Protein AF-A0A7K3NNV8-F1 (afdb_monomer)

pLDDT: mean 80.33, std 11.11, range [37.47, 92.44]

Organism: NCBI:txid63561

Radius of gyration: 32.7 Å; Cα contacts (8 Å, |Δi|>4): 182; chains: 1; bounding box: 62×88×73 Å

Structure (mmCIF, N/CA/C/O backbone):
data_AF-A0A7K3NNV8-F1
#
_entry.id   AF-A0A7K3NNV8-F1
#
loop_
_atom_site.group_PDB
_atom_site.id
_atom_site.type_symbol
_atom_site.label_atom_id
_atom_site.label_alt_id
_atom_site.label_comp_id
_atom_site.label_asym_id
_atom_site.label_entity_id
_atom_site.label_seq_id
_atom_site.pdbx_PDB_ins_code
_atom_site.Cartn_x
_atom_site.Cartn_y
_atom_site.Cartn_z
_atom_site.occupancy
_atom_site.B_iso_or_equiv
_atom_site.auth_seq_id
_atom_site.auth_comp_id
_atom_site.auth_asym_id
_atom_site.auth_atom_id
_atom_site.pdbx_PDB_model_num
ATOM 1 N N . MET A 1 1 ? 32.494 55.560 -1.455 1.00 55.47 1 MET A N 1
ATOM 2 C CA . MET A 1 1 ? 32.061 54.145 -1.382 1.00 55.47 1 MET A CA 1
ATOM 3 C C . MET A 1 1 ? 32.023 53.510 -2.774 1.00 55.47 1 MET A C 1
ATOM 5 O O . MET A 1 1 ? 31.805 52.314 -2.853 1.00 55.47 1 MET A O 1
ATOM 9 N N . ASP A 1 2 ? 32.309 54.275 -3.835 1.00 60.25 2 ASP A N 1
ATOM 10 C CA . ASP A 1 2 ? 32.075 53.887 -5.233 1.00 60.25 2 ASP A CA 1
ATOM 11 C C . ASP A 1 2 ? 33.233 53.115 -5.897 1.00 60.25 2 ASP A C 1
ATOM 13 O O . ASP A 1 2 ? 32.996 52.314 -6.794 1.00 60.25 2 ASP A O 1
ATOM 17 N N . ASP A 1 3 ? 34.477 53.262 -5.425 1.00 63.19 3 ASP A N 1
ATOM 18 C CA . ASP A 1 3 ? 35.635 52.570 -6.027 1.00 63.19 3 ASP A CA 1
ATOM 19 C C . ASP A 1 3 ? 35.675 51.060 -5.732 1.00 63.19 3 ASP A C 1
ATOM 21 O O . ASP A 1 3 ? 36.236 50.278 -6.503 1.00 63.19 3 ASP A O 1
ATOM 25 N N . LEU A 1 4 ? 35.061 50.623 -4.625 1.00 62.81 4 LEU A N 1
ATOM 26 C CA . LEU A 1 4 ? 35.03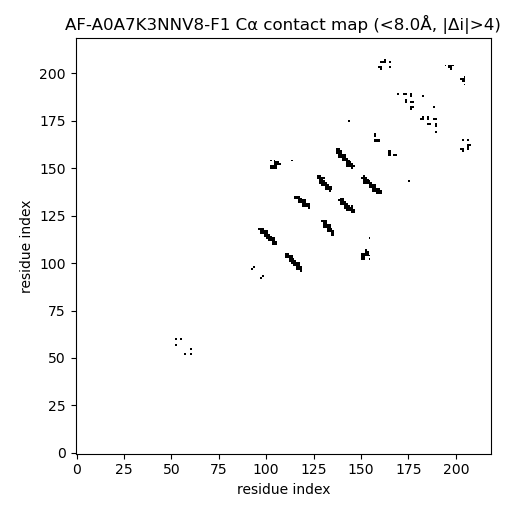6 49.210 -4.240 1.00 62.81 4 LEU A CA 1
ATOM 27 C C . LEU A 1 4 ? 34.118 48.397 -5.168 1.00 62.81 4 LEU A C 1
ATOM 29 O O . LEU A 1 4 ? 34.466 47.280 -5.546 1.00 62.81 4 LEU A O 1
ATOM 33 N N . ASP A 1 5 ? 32.992 48.977 -5.588 1.00 66.06 5 ASP A N 1
ATOM 34 C CA . ASP A 1 5 ? 32.032 48.327 -6.485 1.00 66.06 5 ASP A CA 1
ATOM 35 C C . ASP A 1 5 ? 32.593 48.164 -7.902 1.00 66.06 5 ASP A C 1
ATOM 37 O O . ASP A 1 5 ? 32.371 47.132 -8.538 1.00 66.06 5 ASP A O 1
ATOM 41 N N . VAL A 1 6 ? 33.385 49.125 -8.388 1.00 75.50 6 VAL A N 1
ATOM 42 C CA . VAL A 1 6 ? 34.053 49.027 -9.697 1.00 75.50 6 VAL A CA 1
ATOM 43 C C . V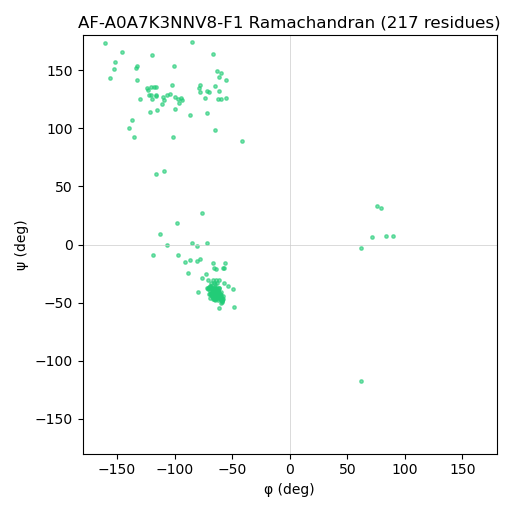AL A 1 6 ? 35.071 47.885 -9.688 1.00 75.50 6 VAL A C 1
ATOM 45 O O . VAL A 1 6 ? 35.038 47.031 -10.575 1.00 75.50 6 VAL A O 1
ATOM 48 N N . ILE A 1 7 ? 35.911 47.802 -8.650 1.00 75.62 7 ILE A N 1
ATOM 49 C CA . ILE A 1 7 ? 36.925 46.745 -8.519 1.00 75.62 7 ILE A CA 1
ATOM 50 C C . ILE A 1 7 ? 36.264 45.367 -8.381 1.00 75.62 7 ILE A C 1
ATOM 52 O O . ILE A 1 7 ? 36.678 44.418 -9.047 1.00 75.62 7 ILE A O 1
ATOM 56 N N . VAL A 1 8 ? 35.210 45.242 -7.567 1.00 75.56 8 VAL A N 1
ATOM 57 C CA . VAL A 1 8 ? 34.465 43.982 -7.409 1.00 75.56 8 VAL A CA 1
ATOM 58 C C . VAL A 1 8 ? 33.785 43.576 -8.718 1.00 75.56 8 VAL A C 1
ATOM 60 O O . VAL A 1 8 ? 33.817 42.398 -9.072 1.00 75.56 8 VAL A O 1
ATOM 63 N N . THR A 1 9 ? 33.241 44.526 -9.481 1.00 77.75 9 THR A N 1
ATOM 64 C CA . THR A 1 9 ? 32.601 44.251 -10.776 1.00 77.75 9 THR A CA 1
ATOM 65 C C . THR A 1 9 ? 33.618 43.820 -11.836 1.00 77.75 9 THR A C 1
ATOM 67 O O . THR A 1 9 ? 33.359 42.880 -12.590 1.00 77.75 9 THR A O 1
ATOM 70 N N . GLU A 1 10 ? 34.799 44.442 -11.882 1.00 78.38 10 GLU A N 1
ATOM 71 C CA . GLU A 1 10 ? 35.881 44.048 -12.794 1.00 78.38 10 GLU A CA 1
ATOM 72 C C . GLU A 1 10 ? 36.470 42.681 -12.443 1.00 78.38 10 GLU A C 1
ATOM 74 O O . GLU A 1 10 ? 36.664 41.847 -13.334 1.00 78.38 10 GLU A O 1
ATOM 79 N N . LEU A 1 11 ? 36.693 42.410 -11.152 1.00 78.06 11 LEU A N 1
ATOM 80 C CA . LEU A 1 11 ? 37.099 41.087 -10.685 1.00 78.06 11 LEU A CA 1
ATOM 81 C C . LEU A 1 11 ? 36.039 40.049 -11.047 1.00 78.06 11 LEU A C 1
ATOM 83 O O . LEU A 1 11 ? 36.368 39.037 -11.662 1.00 78.06 11 LEU A O 1
ATOM 87 N N . PHE A 1 12 ? 34.769 40.307 -10.738 1.00 79.7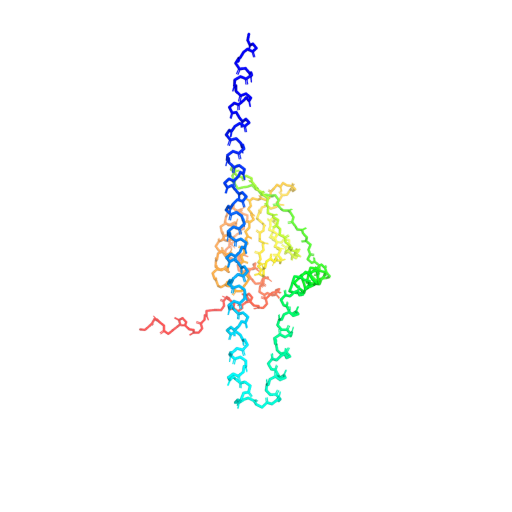5 12 PHE A N 1
ATOM 88 C CA . PHE A 1 12 ? 33.688 39.380 -11.050 1.00 79.75 12 PHE A CA 1
ATOM 89 C C . PHE A 1 12 ? 33.622 39.093 -12.550 1.00 79.75 12 PHE A C 1
ATOM 91 O O . PHE A 1 12 ? 33.572 37.933 -12.944 1.00 79.75 12 PHE A O 1
ATOM 98 N N . ARG A 1 13 ? 33.727 40.118 -13.403 1.00 80.31 13 ARG A N 1
ATOM 99 C CA . ARG A 1 13 ? 33.735 39.957 -14.863 1.00 80.31 13 ARG A CA 1
ATOM 100 C C . ARG A 1 13 ? 34.912 39.112 -15.346 1.00 80.31 13 ARG A C 1
ATOM 102 O O . ARG A 1 13 ? 34.724 38.237 -16.188 1.00 80.31 13 ARG A O 1
ATOM 109 N N . LYS A 1 14 ? 36.111 39.341 -14.804 1.00 81.19 14 LYS A N 1
ATOM 110 C CA . LYS A 1 14 ? 37.327 38.614 -15.190 1.00 81.19 14 LYS A CA 1
ATOM 111 C C . LYS A 1 14 ? 37.288 37.153 -14.737 1.00 81.19 14 LYS A C 1
ATOM 113 O O . LYS A 1 14 ? 37.552 36.263 -15.539 1.00 81.19 14 LYS A O 1
ATOM 118 N N . TYR A 1 15 ? 36.904 36.896 -13.488 1.00 78.31 15 TYR A N 1
ATOM 119 C CA . TYR A 1 15 ? 36.776 35.535 -12.962 1.00 78.31 15 TYR A CA 1
ATOM 120 C C . TYR A 1 15 ? 35.613 34.775 -13.611 1.00 78.31 15 TYR A C 1
ATOM 122 O O . TYR A 1 15 ? 35.758 33.592 -13.914 1.00 78.31 15 TYR A O 1
ATOM 130 N N . PHE A 1 16 ? 34.494 35.446 -13.894 1.00 81.00 16 PHE A N 1
ATOM 131 C CA . PHE A 1 16 ? 33.364 34.855 -14.608 1.00 81.00 16 PHE A CA 1
ATOM 132 C C . PHE A 1 16 ? 33.734 34.477 -16.043 1.00 81.00 16 PHE A C 1
ATOM 134 O O . PHE A 1 16 ? 33.366 33.398 -16.493 1.00 81.00 16 PHE A O 1
ATOM 141 N N . HIS A 1 17 ? 34.501 35.312 -16.750 1.00 79.69 17 HIS A N 1
ATOM 142 C CA . HIS A 1 17 ? 34.928 35.002 -18.113 1.00 79.69 17 HIS A CA 1
ATOM 143 C C . HIS A 1 17 ? 35.830 33.761 -18.167 1.00 79.69 17 HIS A C 1
ATOM 145 O O . HIS A 1 17 ? 35.592 32.884 -18.994 1.00 79.69 17 HIS A O 1
ATOM 151 N N . VAL A 1 18 ? 36.784 33.641 -17.237 1.00 84.12 18 VAL A N 1
ATOM 152 C CA . VAL A 1 18 ? 37.662 32.463 -17.123 1.00 84.12 18 VAL A CA 1
ATOM 153 C C . VAL A 1 18 ? 36.868 31.208 -16.739 1.00 84.12 18 VAL A C 1
ATOM 155 O O . VAL A 1 18 ? 37.079 30.141 -17.312 1.00 84.12 18 VAL A O 1
ATOM 158 N N . LEU A 1 19 ? 35.915 31.324 -15.806 1.00 78.25 19 LEU A N 1
ATOM 159 C CA . LEU A 1 19 ? 35.016 30.221 -15.441 1.00 78.25 19 LEU A CA 1
ATOM 160 C C . LEU A 1 19 ? 34.132 29.787 -16.616 1.00 78.25 19 LEU A C 1
ATOM 162 O O . LEU A 1 19 ? 33.899 28.594 -16.801 1.00 78.25 19 LEU A O 1
ATOM 166 N N . TRP A 1 20 ? 33.657 30.739 -17.415 1.00 78.81 20 TRP A N 1
ATOM 167 C CA . TRP A 1 20 ? 32.821 30.481 -18.583 1.00 78.81 20 TRP A CA 1
ATOM 168 C C . TRP A 1 20 ? 33.596 29.796 -19.715 1.00 78.81 20 TRP A C 1
ATOM 170 O O . TRP A 1 20 ? 33.105 28.833 -20.305 1.00 78.81 20 TRP A O 1
ATOM 180 N N . GLU A 1 21 ? 34.827 30.227 -19.989 1.00 84.94 21 GLU A N 1
ATOM 181 C CA . GLU A 1 21 ? 35.713 29.570 -20.960 1.00 84.94 21 GLU A CA 1
ATOM 182 C C . GLU A 1 21 ? 36.056 28.142 -20.524 1.00 84.94 21 GLU A C 1
ATOM 184 O O . GLU A 1 21 ? 35.888 27.203 -21.300 1.00 84.94 21 GLU A O 1
ATOM 189 N N . ALA A 1 22 ? 36.410 27.943 -19.251 1.00 78.31 22 ALA A N 1
ATOM 190 C CA . ALA A 1 22 ? 36.678 26.609 -18.719 1.00 78.31 22 ALA A CA 1
ATOM 191 C C . ALA A 1 22 ? 35.438 25.694 -18.777 1.00 78.31 22 ALA A C 1
ATOM 193 O O . ALA A 1 22 ? 35.545 24.516 -19.122 1.00 78.31 22 ALA A O 1
ATOM 194 N N . ALA A 1 23 ? 34.247 26.224 -18.476 1.00 76.69 23 ALA A N 1
ATOM 195 C CA . ALA A 1 23 ? 32.997 25.467 -18.526 1.00 76.69 23 ALA A CA 1
ATOM 196 C C . ALA A 1 23 ? 32.605 25.078 -19.959 1.00 76.69 23 ALA A C 1
ATOM 198 O O . ALA A 1 23 ? 32.182 23.947 -20.198 1.00 76.69 23 ALA A O 1
ATOM 199 N N . THR A 1 24 ? 32.765 25.990 -20.918 1.00 80.81 24 THR A N 1
ATOM 200 C CA . THR A 1 24 ? 32.460 25.724 -22.332 1.00 80.81 24 THR A CA 1
ATOM 201 C C . THR A 1 24 ? 33.469 24.768 -22.964 1.00 80.81 24 THR A C 1
ATOM 203 O O . THR A 1 24 ? 33.065 23.873 -23.705 1.00 80.81 24 THR A O 1
ATOM 206 N N . GLU A 1 25 ? 34.752 24.860 -22.610 1.00 83.62 25 GLU A N 1
ATOM 207 C CA . GLU A 1 25 ? 35.774 23.909 -23.052 1.00 83.62 25 GLU A CA 1
ATOM 208 C C . GLU A 1 25 ? 35.523 22.501 -22.483 1.00 83.62 25 GLU A C 1
ATOM 210 O O . GLU A 1 25 ? 35.609 21.507 -23.210 1.00 83.62 25 GLU A O 1
ATOM 215 N N . LEU A 1 26 ? 35.134 22.397 -21.206 1.00 80.25 26 LEU A N 1
ATOM 216 C CA . LEU A 1 26 ? 34.761 21.123 -20.585 1.00 80.25 26 LEU A CA 1
ATOM 217 C C . LEU A 1 26 ? 33.486 20.536 -21.215 1.00 80.25 26 LEU A C 1
ATOM 219 O O . LEU A 1 26 ? 33.423 19.336 -21.490 1.00 80.25 26 LEU A O 1
ATOM 223 N N . ALA A 1 27 ? 32.485 21.373 -21.496 1.00 75.56 27 ALA A N 1
ATOM 224 C CA . ALA A 1 27 ? 31.261 20.960 -22.177 1.00 75.56 27 ALA A CA 1
ATOM 225 C C . ALA A 1 27 ? 31.546 20.481 -23.610 1.00 75.56 27 ALA A C 1
ATOM 227 O O . ALA A 1 27 ? 31.014 19.462 -24.042 1.00 75.56 27 ALA A O 1
ATOM 228 N N . HIS A 1 28 ? 32.438 21.156 -24.336 1.00 81.12 28 HIS A N 1
ATOM 229 C CA . HIS A 1 28 ? 32.815 20.757 -25.689 1.00 81.12 28 HIS A CA 1
ATOM 230 C C . HIS A 1 28 ? 33.601 19.437 -25.705 1.00 81.12 28 HIS A C 1
ATOM 232 O O . HIS A 1 28 ? 33.307 18.550 -26.506 1.00 81.12 28 HIS A O 1
ATOM 238 N N . LYS A 1 29 ? 34.547 19.253 -24.774 1.00 82.25 29 LYS A N 1
ATOM 239 C CA . LYS A 1 29 ? 35.310 17.999 -24.636 1.00 82.25 29 LYS A CA 1
ATOM 240 C C . LYS A 1 29 ? 34.426 16.823 -24.228 1.00 82.25 29 LYS A C 1
ATOM 242 O O . LYS A 1 29 ? 34.563 15.739 -24.788 1.00 82.25 29 LYS A O 1
ATOM 247 N N . THR A 1 30 ? 33.499 17.027 -23.293 1.00 76.25 30 THR A N 1
ATOM 248 C CA . THR A 1 30 ? 32.545 15.978 -22.893 1.00 76.25 30 THR A CA 1
ATOM 249 C C . THR A 1 30 ? 31.564 15.649 -24.017 1.00 76.25 30 THR A C 1
ATOM 251 O O . THR A 1 30 ? 31.274 14.476 -24.235 1.00 76.25 30 THR A O 1
ATOM 254 N N . TRP A 1 31 ? 31.123 16.644 -24.790 1.00 77.44 31 TRP A N 1
ATOM 255 C CA . TRP A 1 31 ? 30.291 16.442 -25.977 1.00 77.44 31 TRP A CA 1
ATOM 256 C C . TRP A 1 31 ? 31.000 15.616 -27.057 1.00 77.44 31 TRP A C 1
ATOM 258 O O . TRP A 1 31 ? 30.435 14.644 -27.553 1.00 77.44 31 TRP A O 1
ATOM 268 N N . LEU A 1 32 ? 32.251 15.944 -27.388 1.00 82.62 32 LEU A N 1
ATOM 269 C CA . LEU A 1 32 ? 33.042 15.176 -28.355 1.00 82.62 32 LEU A CA 1
ATOM 270 C C . LEU A 1 32 ? 33.325 13.749 -27.870 1.00 82.62 32 LEU A C 1
ATOM 272 O O . LEU A 1 32 ? 33.229 12.813 -28.658 1.00 82.62 32 LEU A O 1
ATOM 276 N N . ALA A 1 33 ? 33.614 13.563 -26.579 1.00 76.56 33 ALA A N 1
ATOM 277 C CA . ALA A 1 33 ? 33.806 12.237 -25.994 1.00 76.56 33 ALA A CA 1
ATOM 278 C C . ALA A 1 33 ? 32.518 11.397 -26.026 1.00 76.56 33 ALA A C 1
ATOM 280 O O . ALA A 1 33 ? 32.571 10.202 -26.308 1.00 76.56 33 ALA A O 1
ATOM 281 N N . LEU A 1 34 ? 31.359 12.021 -25.791 1.00 78.06 34 LEU A N 1
ATOM 282 C CA . LEU A 1 34 ? 30.054 11.373 -25.912 1.00 78.06 34 LEU A CA 1
ATOM 283 C C . LEU A 1 34 ? 29.797 10.920 -27.356 1.00 78.06 34 LEU A C 1
ATOM 285 O O . LEU A 1 34 ? 29.382 9.786 -27.575 1.00 78.06 34 LEU A O 1
ATOM 289 N N . TRP A 1 35 ? 30.080 11.778 -28.340 1.00 78.94 35 TRP A N 1
ATOM 290 C CA . TRP A 1 35 ? 29.946 11.429 -29.756 1.00 78.94 35 TRP A CA 1
ATOM 291 C C . TRP A 1 35 ? 30.923 10.344 -30.197 1.00 78.94 35 TRP A C 1
ATOM 293 O O . TRP A 1 35 ? 30.516 9.441 -30.922 1.00 78.94 35 TRP A O 1
ATOM 303 N N . GLY A 1 36 ? 32.171 10.390 -29.725 1.00 82.12 36 GLY A N 1
ATOM 304 C CA . GLY A 1 36 ? 33.151 9.328 -29.952 1.00 82.12 36 GLY A CA 1
ATOM 305 C C . GLY A 1 36 ? 32.662 7.988 -29.403 1.00 82.12 36 GLY A C 1
ATOM 306 O O . GLY A 1 36 ? 32.606 7.010 -30.137 1.00 82.12 36 GLY A O 1
ATOM 307 N N . ALA A 1 37 ? 32.182 7.964 -28.156 1.00 74.75 37 ALA A N 1
ATOM 308 C CA . ALA A 1 37 ? 31.639 6.754 -27.541 1.00 74.75 37 ALA A CA 1
ATOM 309 C C . ALA A 1 37 ? 30.387 6.222 -28.264 1.00 74.75 37 ALA A C 1
ATOM 311 O O . ALA A 1 37 ? 30.221 5.011 -28.395 1.00 74.75 37 ALA A O 1
ATOM 312 N N . LEU A 1 38 ? 29.510 7.107 -28.750 1.00 75.62 38 LEU A N 1
ATOM 313 C CA . LEU A 1 38 ? 28.340 6.721 -29.544 1.00 75.62 38 LEU A CA 1
ATOM 314 C C . LEU A 1 38 ? 28.734 6.154 -30.912 1.00 75.62 38 LEU A C 1
ATOM 316 O O . LEU A 1 38 ? 28.134 5.176 -31.354 1.00 75.62 38 LEU A O 1
ATOM 320 N N . TYR A 1 39 ? 29.735 6.743 -31.569 1.00 79.44 39 TYR A N 1
ATOM 321 C CA . TYR A 1 39 ? 30.254 6.255 -32.844 1.00 79.44 39 TYR A CA 1
ATOM 322 C C . TYR A 1 39 ? 30.931 4.891 -32.685 1.00 79.44 39 TYR A C 1
ATOM 324 O O . TYR A 1 39 ? 30.601 3.959 -33.412 1.00 79.44 39 TYR A O 1
ATOM 332 N N . ASP A 1 40 ? 31.793 4.731 -31.680 1.00 76.44 40 ASP A N 1
ATOM 333 C CA . ASP A 1 40 ? 32.452 3.456 -31.386 1.00 76.44 40 ASP A CA 1
ATOM 334 C C . ASP A 1 40 ? 31.434 2.371 -31.017 1.00 76.44 40 ASP A C 1
ATOM 336 O O . ASP A 1 40 ? 31.541 1.230 -31.471 1.00 76.44 40 ASP A O 1
ATOM 340 N N . ALA A 1 41 ? 30.393 2.725 -30.255 1.00 71.94 41 ALA A N 1
ATOM 341 C CA . ALA A 1 41 ? 29.285 1.822 -29.965 1.00 71.94 41 ALA A CA 1
ATOM 342 C C . ALA A 1 41 ? 28.516 1.430 -31.235 1.00 71.94 41 ALA A C 1
ATOM 344 O O . ALA A 1 41 ? 28.138 0.268 -31.369 1.00 71.94 41 ALA A O 1
ATOM 345 N N . ALA A 1 42 ? 28.306 2.357 -32.175 1.00 74.00 42 ALA A N 1
ATOM 346 C CA . ALA A 1 42 ? 27.647 2.076 -33.448 1.00 74.00 42 ALA A CA 1
ATOM 347 C C . ALA A 1 42 ? 28.491 1.154 -34.344 1.00 74.00 42 ALA A C 1
ATOM 349 O O . ALA A 1 42 ? 27.960 0.176 -34.866 1.00 74.00 42 ALA A O 1
ATOM 350 N N . VAL A 1 43 ? 29.801 1.398 -34.456 1.00 76.88 43 VAL A N 1
ATOM 351 C CA . VAL A 1 43 ? 30.737 0.542 -35.210 1.00 76.88 43 VAL A CA 1
ATOM 352 C C . VAL A 1 43 ? 30.826 -0.852 -34.586 1.00 76.88 43 VAL A C 1
ATOM 354 O O . VAL A 1 43 ? 30.797 -1.862 -35.291 1.00 76.88 43 VAL A O 1
ATOM 357 N N . TRP A 1 44 ? 30.882 -0.932 -33.254 1.00 79.69 44 TRP A N 1
ATOM 358 C CA . TRP A 1 44 ? 30.856 -2.206 -32.540 1.00 79.69 44 TRP A CA 1
ATOM 359 C C . TRP A 1 44 ? 29.539 -2.956 -32.765 1.00 79.69 44 TRP A C 1
ATOM 361 O O . TRP A 1 44 ? 29.550 -4.164 -33.004 1.00 79.69 44 TRP A O 1
ATOM 371 N N . LEU A 1 45 ? 28.407 -2.245 -32.745 1.00 73.94 45 LEU A N 1
ATOM 372 C CA . LEU A 1 45 ? 27.090 -2.811 -33.023 1.00 73.94 45 LEU A CA 1
ATOM 373 C C . LEU A 1 45 ? 26.999 -3.326 -34.465 1.00 73.94 45 LEU A C 1
ATOM 375 O O . LEU A 1 45 ? 26.477 -4.413 -34.681 1.00 73.94 45 LEU A O 1
ATOM 379 N N . GLU A 1 46 ? 27.535 -2.593 -35.440 1.00 74.56 46 GLU A N 1
ATOM 380 C CA . GLU A 1 46 ? 27.561 -2.997 -36.848 1.00 74.56 46 GLU A CA 1
ATOM 381 C C . GLU A 1 46 ? 28.420 -4.253 -37.059 1.00 74.56 46 GLU A C 1
ATOM 383 O O . GLU A 1 46 ? 27.973 -5.210 -37.694 1.00 74.56 46 GLU A O 1
ATOM 388 N N . ALA A 1 47 ? 29.603 -4.318 -36.441 1.00 74.25 47 ALA A N 1
ATOM 389 C CA . ALA A 1 47 ? 30.460 -5.503 -36.471 1.00 74.25 47 ALA A CA 1
ATOM 390 C C . ALA A 1 47 ? 29.806 -6.714 -35.778 1.00 74.25 47 ALA A C 1
ATOM 392 O O . ALA A 1 47 ? 29.869 -7.840 -36.281 1.00 74.25 47 ALA A O 1
ATOM 393 N N . PHE A 1 48 ? 29.139 -6.489 -34.643 1.00 70.69 48 PHE A N 1
ATOM 394 C CA . PHE A 1 48 ? 28.405 -7.521 -33.914 1.00 70.69 48 PHE A CA 1
ATOM 395 C C . PHE A 1 48 ? 27.212 -8.038 -34.726 1.00 70.69 48 PHE A C 1
ATOM 397 O O . PHE A 1 48 ? 27.038 -9.249 -34.867 1.00 70.69 48 PHE A O 1
ATOM 404 N N . VAL A 1 49 ? 26.426 -7.139 -35.323 1.00 67.69 49 VAL A N 1
ATOM 405 C CA . VAL A 1 49 ? 25.302 -7.484 -36.201 1.00 67.69 49 VAL A CA 1
ATOM 406 C C . VAL A 1 49 ? 25.797 -8.223 -37.441 1.00 67.69 49 VAL A C 1
ATOM 408 O O . VAL A 1 49 ? 25.193 -9.227 -37.792 1.00 67.69 49 VAL A O 1
ATOM 411 N N . GLY A 1 50 ? 26.917 -7.826 -38.052 1.00 67.25 50 GLY A N 1
ATOM 412 C CA . GLY A 1 50 ? 27.519 -8.545 -39.180 1.00 67.25 50 GLY A CA 1
ATOM 413 C C . GLY A 1 50 ? 27.965 -9.969 -38.821 1.00 67.25 50 GLY A C 1
ATOM 414 O O . GLY A 1 50 ? 27.670 -10.920 -39.547 1.00 67.25 50 GLY A O 1
ATOM 415 N N . ALA A 1 51 ? 28.606 -10.147 -37.662 1.00 66.25 51 ALA A N 1
ATOM 416 C CA . ALA A 1 5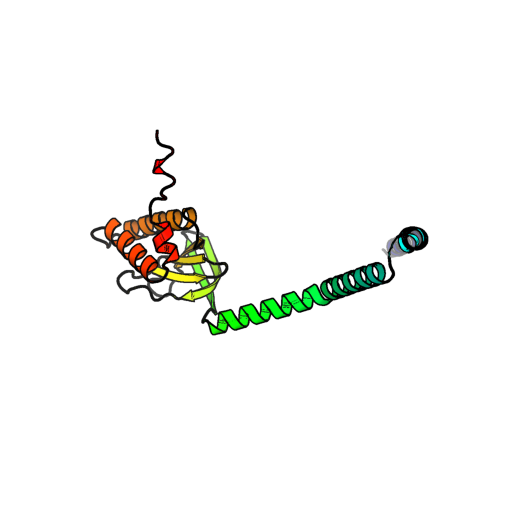1 ? 29.048 -11.457 -37.177 1.00 66.25 51 ALA A CA 1
ATOM 417 C C . ALA A 1 51 ? 27.879 -12.383 -36.787 1.00 66.25 51 ALA A C 1
ATOM 419 O O . ALA A 1 51 ? 27.945 -13.599 -36.991 1.00 66.25 51 ALA A O 1
ATOM 420 N N . VAL A 1 52 ? 26.803 -11.816 -36.234 1.00 61.72 52 VAL A N 1
ATOM 421 C CA . VAL A 1 52 ? 25.593 -12.547 -35.834 1.00 61.72 52 VAL A CA 1
ATOM 422 C C . VAL A 1 52 ? 24.701 -12.841 -37.044 1.00 61.72 52 VAL A C 1
ATOM 424 O O . VAL A 1 52 ? 24.215 -13.962 -37.175 1.00 61.72 52 VAL A O 1
ATOM 427 N N . ALA A 1 53 ? 24.540 -11.902 -37.978 1.00 59.94 53 ALA A N 1
ATOM 428 C CA . ALA A 1 53 ? 23.738 -12.072 -39.192 1.00 59.94 53 ALA A CA 1
ATOM 429 C C . ALA A 1 53 ? 24.264 -13.199 -40.093 1.00 59.94 53 ALA A C 1
ATOM 431 O O . ALA A 1 53 ? 23.473 -13.893 -40.723 1.00 59.94 53 ALA A O 1
ATOM 432 N N . ALA A 1 54 ? 25.577 -13.458 -40.091 1.00 64.00 54 ALA A N 1
ATOM 433 C CA . ALA A 1 54 ? 26.168 -14.595 -40.800 1.00 64.00 54 ALA A CA 1
ATOM 434 C C . ALA A 1 54 ? 25.760 -15.973 -40.228 1.00 64.00 54 ALA A C 1
ATOM 436 O O . ALA A 1 54 ? 25.961 -16.995 -40.881 1.00 64.00 54 ALA A O 1
ATOM 437 N N . ARG A 1 55 ? 25.213 -16.023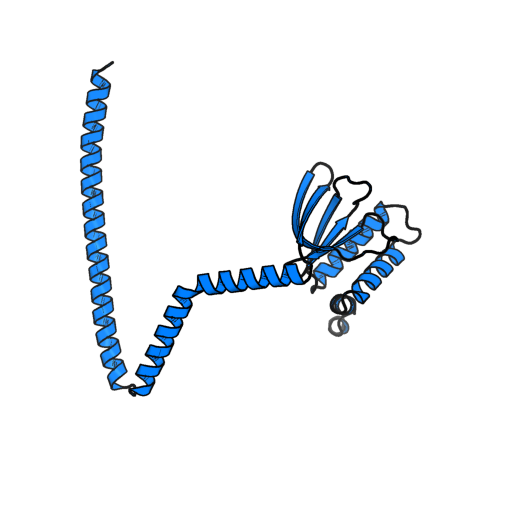 -39.005 1.00 66.88 55 ARG A N 1
ATOM 438 C CA . ARG A 1 55 ? 24.874 -17.262 -38.275 1.00 66.88 55 ARG A CA 1
ATOM 439 C C . ARG A 1 55 ? 23.387 -17.403 -37.955 1.00 66.88 55 ARG A C 1
ATOM 441 O O . ARG A 1 55 ? 22.969 -18.450 -37.467 1.00 66.88 55 ARG A O 1
ATOM 448 N N . VAL A 1 56 ? 22.602 -16.357 -38.188 1.00 65.81 56 VAL A N 1
ATOM 449 C CA . VAL A 1 56 ? 21.209 -16.248 -37.755 1.00 65.81 56 VAL A CA 1
ATOM 450 C C . VAL A 1 56 ? 20.318 -16.183 -38.988 1.00 65.81 56 VAL A C 1
ATOM 452 O O . VAL A 1 56 ? 20.537 -15.382 -39.891 1.00 65.81 56 VAL A O 1
ATOM 455 N N . SER A 1 57 ? 19.304 -17.046 -39.043 1.00 79.50 57 SER A N 1
ATOM 456 C CA . SER A 1 57 ? 18.343 -17.034 -40.150 1.00 79.50 57 SER A CA 1
ATOM 457 C C . SER A 1 57 ? 17.567 -15.710 -40.180 1.00 79.50 57 SER A C 1
ATOM 459 O O . SER A 1 57 ? 17.288 -15.124 -39.132 1.00 79.50 57 SER A O 1
ATOM 461 N N . LEU A 1 58 ? 17.156 -15.254 -41.369 1.00 74.69 58 LEU A N 1
ATOM 462 C CA . LEU A 1 58 ? 16.394 -14.007 -41.543 1.00 74.69 58 LEU A CA 1
ATOM 463 C C . LEU A 1 58 ? 15.190 -13.915 -40.583 1.00 74.69 58 LEU A C 1
ATOM 465 O O . LEU A 1 58 ? 14.928 -12.865 -40.003 1.00 74.69 58 LEU A O 1
ATOM 469 N N . TRP A 1 59 ? 14.505 -15.034 -40.346 1.00 73.81 59 TRP A N 1
ATOM 470 C CA . TRP A 1 59 ? 13.359 -15.117 -39.438 1.00 73.81 59 TRP A CA 1
ATOM 471 C C . TRP A 1 59 ? 13.705 -14.854 -37.971 1.00 73.81 59 TRP A C 1
ATOM 473 O O . TRP A 1 59 ? 12.931 -14.213 -37.263 1.00 73.81 59 TRP A O 1
ATOM 483 N N . GLN A 1 60 ? 14.872 -15.300 -37.510 1.00 77.38 60 GLN A N 1
ATOM 484 C CA . GLN A 1 60 ? 15.342 -15.020 -36.153 1.00 77.38 60 GLN A CA 1
ATOM 485 C C . GLN A 1 60 ? 15.739 -13.547 -35.996 1.00 77.38 60 GLN A C 1
ATOM 487 O O . GLN A 1 60 ? 15.427 -12.943 -34.971 1.00 77.38 60 GLN A O 1
ATOM 492 N N . ALA A 1 61 ? 16.354 -12.944 -37.020 1.00 74.44 61 ALA A N 1
ATOM 493 C CA . ALA A 1 61 ? 16.660 -11.514 -37.024 1.00 74.44 61 ALA A CA 1
ATOM 494 C C . ALA A 1 61 ? 15.377 -10.662 -36.982 1.00 74.44 61 ALA A C 1
ATOM 496 O O . ALA A 1 61 ? 15.272 -9.739 -36.173 1.00 74.44 61 ALA A O 1
ATOM 497 N N . VAL A 1 62 ? 14.364 -11.025 -37.777 1.00 78.56 62 VAL A N 1
ATOM 498 C CA . VAL A 1 62 ? 13.036 -10.390 -37.745 1.00 78.56 62 VAL A CA 1
ATOM 499 C C . VAL A 1 62 ? 12.381 -10.554 -36.371 1.00 78.56 62 VAL A C 1
ATOM 501 O O . VAL A 1 62 ? 11.878 -9.578 -35.819 1.00 78.56 62 VAL A O 1
ATOM 504 N N . GLY A 1 63 ? 12.429 -11.748 -35.773 1.00 87.44 63 GLY A N 1
ATOM 505 C CA . GLY A 1 63 ? 11.892 -11.989 -34.430 1.00 87.44 63 GLY A CA 1
ATOM 506 C C . GLY A 1 63 ? 12.551 -11.114 -33.360 1.00 87.44 63 GLY A C 1
ATOM 507 O O . GLY A 1 63 ? 11.857 -10.486 -32.561 1.00 87.44 63 GLY A O 1
ATOM 508 N N . MET A 1 64 ? 13.881 -11.002 -33.384 1.00 84.19 64 MET A N 1
ATOM 509 C CA . MET A 1 64 ? 14.635 -10.135 -32.472 1.00 84.19 64 MET A CA 1
ATOM 510 C C . MET A 1 64 ? 14.287 -8.656 -32.663 1.00 84.19 64 MET A C 1
ATOM 512 O O . MET A 1 64 ? 14.091 -7.946 -31.678 1.00 84.19 64 MET A O 1
ATOM 516 N N . ALA A 1 65 ? 14.147 -8.200 -33.911 1.00 82.75 65 ALA A N 1
ATOM 517 C CA . ALA A 1 65 ? 13.730 -6.833 -34.211 1.00 82.75 65 ALA A CA 1
ATOM 518 C C . ALA A 1 65 ? 12.317 -6.540 -33.680 1.00 82.75 65 ALA A C 1
ATOM 520 O O . ALA A 1 65 ? 12.102 -5.506 -33.052 1.00 82.75 65 ALA A O 1
ATOM 521 N N . VAL A 1 66 ? 11.368 -7.469 -33.848 1.00 91.00 66 VAL A N 1
ATOM 522 C CA . VAL A 1 66 ? 10.006 -7.335 -33.302 1.00 91.00 66 VAL A CA 1
ATOM 523 C C . VAL A 1 66 ? 10.028 -7.244 -31.776 1.00 91.00 66 VAL A C 1
ATOM 525 O O . VAL A 1 66 ? 9.368 -6.373 -31.214 1.00 91.00 66 VAL A O 1
ATOM 528 N N . VAL A 1 67 ? 10.807 -8.090 -31.094 1.00 92.44 67 VAL A N 1
ATOM 529 C CA . VAL A 1 67 ? 10.937 -8.048 -29.627 1.00 92.44 67 VAL A CA 1
ATOM 530 C C . VAL A 1 67 ? 11.580 -6.740 -29.164 1.00 92.44 67 VAL A C 1
ATOM 532 O O . VAL A 1 67 ? 11.099 -6.139 -28.205 1.00 92.44 67 VAL A O 1
ATOM 535 N N . ALA A 1 68 ? 12.620 -6.263 -29.851 1.00 89.88 68 ALA A N 1
ATOM 536 C CA . ALA A 1 68 ? 13.277 -4.999 -29.530 1.00 89.88 68 ALA A CA 1
ATOM 537 C C . ALA A 1 68 ? 12.325 -3.805 -29.697 1.00 89.88 68 ALA A C 1
ATOM 539 O O . ALA A 1 68 ? 12.224 -2.968 -28.800 1.00 89.88 68 ALA A O 1
ATOM 540 N N . VAL A 1 69 ? 11.567 -3.758 -30.799 1.00 92.19 69 VAL A N 1
ATOM 541 C CA . VAL A 1 69 ? 10.555 -2.719 -31.041 1.00 92.19 69 VAL A CA 1
ATOM 542 C C . VAL A 1 69 ? 9.434 -2.804 -30.007 1.00 92.19 69 VAL A C 1
ATOM 544 O O . VAL A 1 69 ? 9.065 -1.784 -29.430 1.00 92.19 69 VAL A O 1
ATOM 547 N N . ALA A 1 70 ? 8.925 -4.000 -29.703 1.00 90.00 70 ALA A N 1
ATOM 548 C CA . ALA A 1 70 ? 7.902 -4.188 -28.677 1.00 90.00 70 ALA A CA 1
ATOM 549 C C . ALA A 1 70 ? 8.397 -3.754 -27.288 1.00 90.00 70 ALA A C 1
ATOM 551 O O . ALA A 1 70 ? 7.666 -3.082 -26.560 1.00 90.00 70 ALA A O 1
ATOM 552 N N . GLY A 1 71 ? 9.643 -4.083 -26.938 1.00 92.31 71 GLY A N 1
ATOM 553 C CA . GLY A 1 71 ? 10.293 -3.653 -25.701 1.00 92.31 71 GLY A CA 1
ATOM 554 C C . GLY A 1 71 ? 10.470 -2.13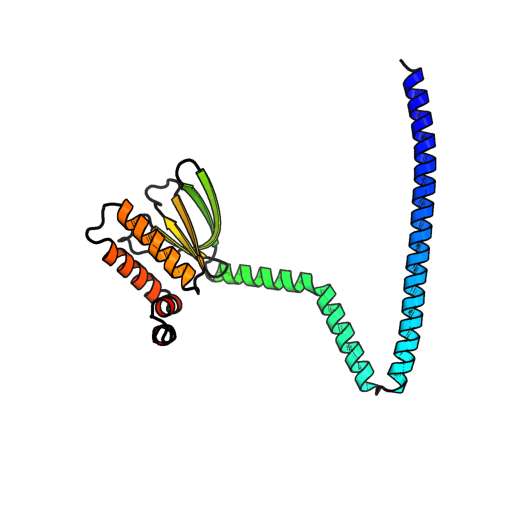7 -25.631 1.00 92.31 71 GLY A C 1
ATOM 555 O O . GLY A 1 71 ? 10.166 -1.534 -24.603 1.00 92.31 71 GLY A O 1
ATOM 556 N N . LEU A 1 72 ? 10.879 -1.505 -26.734 1.00 91.06 72 LEU A N 1
ATOM 557 C CA . LEU A 1 72 ? 11.009 -0.052 -26.831 1.00 91.06 72 LEU A CA 1
ATOM 558 C C . LEU A 1 72 ? 9.648 0.642 -26.717 1.00 91.06 72 LEU A C 1
ATOM 560 O O . LEU A 1 72 ? 9.500 1.575 -25.931 1.00 91.06 72 LEU A O 1
ATOM 564 N N . CYS A 1 73 ? 8.628 0.161 -27.432 1.00 88.62 73 CYS A N 1
ATOM 565 C CA . CYS A 1 73 ? 7.259 0.649 -27.289 1.00 88.62 73 CYS A CA 1
ATOM 566 C C . CYS A 1 73 ? 6.772 0.484 -25.846 1.00 88.62 73 CYS A C 1
ATOM 568 O O . CYS A 1 73 ? 6.245 1.433 -25.273 1.00 88.62 73 CYS A O 1
ATOM 570 N N . PHE A 1 74 ? 6.981 -0.677 -25.223 1.00 89.56 74 PHE A N 1
ATOM 571 C CA . PHE A 1 74 ? 6.620 -0.891 -23.823 1.00 89.56 74 PHE A CA 1
ATOM 572 C C . PHE A 1 74 ? 7.341 0.087 -22.891 1.00 89.56 74 PHE A C 1
ATOM 574 O O . PHE A 1 74 ? 6.710 0.623 -21.986 1.00 89.56 74 PHE A O 1
ATOM 581 N N . TRP A 1 75 ? 8.624 0.369 -23.125 1.00 88.25 75 TRP A N 1
ATOM 582 C CA . TRP A 1 75 ? 9.398 1.324 -22.334 1.00 88.25 75 TRP A CA 1
ATOM 583 C C . TRP A 1 75 ? 8.888 2.764 -22.490 1.00 88.25 75 TRP A C 1
ATOM 585 O O . TRP A 1 75 ? 8.662 3.433 -21.484 1.00 88.25 75 TRP A O 1
ATOM 595 N N . ILE A 1 76 ? 8.616 3.215 -23.719 1.00 85.81 76 ILE A N 1
ATOM 596 C CA . ILE A 1 76 ? 8.070 4.555 -24.002 1.00 85.81 76 ILE A CA 1
ATOM 597 C C . ILE A 1 76 ? 6.654 4.696 -23.426 1.00 85.81 76 ILE A C 1
ATOM 599 O O . ILE A 1 76 ? 6.322 5.683 -22.772 1.00 85.81 76 ILE A O 1
ATOM 603 N N . PHE A 1 77 ? 5.795 3.699 -23.642 1.00 87.06 77 PHE A N 1
ATOM 604 C CA . PHE A 1 77 ? 4.403 3.723 -23.189 1.00 87.06 77 PHE A CA 1
ATOM 605 C C . PHE A 1 77 ? 4.220 3.253 -21.744 1.00 87.06 77 PHE A C 1
ATOM 607 O O . PHE A 1 77 ? 3.089 3.247 -21.252 1.00 87.06 77 PHE A O 1
ATOM 614 N N . ARG A 1 78 ? 5.306 2.910 -21.047 1.00 87.12 78 ARG A N 1
ATOM 615 C CA . ARG A 1 78 ? 5.325 2.428 -19.662 1.00 87.12 78 ARG A CA 1
ATOM 616 C C . ARG A 1 78 ? 4.495 3.313 -18.746 1.00 87.12 78 ARG A C 1
ATOM 618 O O . ARG A 1 78 ? 3.600 2.840 -18.049 1.00 87.12 78 ARG A O 1
ATOM 625 N N . GLU A 1 79 ? 4.779 4.610 -18.766 1.00 80.56 79 GLU A N 1
ATOM 626 C CA . GLU A 1 79 ? 4.121 5.583 -17.895 1.00 80.56 79 GLU A CA 1
ATOM 627 C C . GLU A 1 79 ? 2.638 5.712 -18.227 1.00 80.56 79 GLU A C 1
ATOM 629 O O . GLU A 1 79 ? 1.795 5.663 -17.335 1.00 80.56 79 GLU A O 1
ATOM 634 N N . ASN A 1 80 ? 2.296 5.761 -19.515 1.00 85.25 80 ASN A N 1
ATOM 635 C CA . ASN A 1 80 ? 0.907 5.802 -19.962 1.00 85.25 80 ASN A CA 1
ATOM 636 C C . ASN A 1 80 ? 0.135 4.539 -19.564 1.00 85.25 80 ASN A C 1
ATOM 638 O O . ASN A 1 80 ? -1.026 4.632 -19.156 1.00 85.25 80 ASN A O 1
ATOM 642 N N . PHE A 1 81 ? 0.768 3.367 -19.642 1.00 81.31 81 PHE A N 1
ATOM 643 C CA . PHE A 1 81 ? 0.172 2.112 -19.205 1.00 81.31 81 PHE A CA 1
ATOM 644 C C . PHE A 1 81 ? -0.055 2.109 -17.692 1.00 81.31 81 PHE A C 1
ATOM 646 O O . PHE A 1 81 ? -1.167 1.816 -17.250 1.00 81.31 81 PHE A O 1
ATOM 653 N N . TYR A 1 82 ? 0.940 2.518 -16.898 1.00 81.88 82 TYR A N 1
ATOM 654 C CA . TYR A 1 82 ? 0.796 2.626 -15.446 1.00 81.88 82 TYR A CA 1
ATOM 655 C C . TYR A 1 82 ? -0.274 3.635 -15.045 1.00 81.88 82 TYR A C 1
ATOM 657 O O . TYR A 1 82 ? -1.132 3.307 -14.231 1.00 81.88 82 TYR A O 1
ATOM 665 N N . VAL A 1 83 ? -0.294 4.824 -15.647 1.00 84.44 83 VAL A N 1
ATOM 666 C CA . VAL A 1 83 ? -1.292 5.857 -15.348 1.00 84.44 83 VAL A CA 1
ATOM 667 C C . VAL A 1 83 ? -2.695 5.385 -15.724 1.00 84.44 83 VAL A C 1
ATOM 669 O O . VAL A 1 83 ? -3.620 5.535 -14.925 1.00 84.44 83 VAL A O 1
ATOM 672 N N . ARG A 1 84 ? -2.883 4.770 -16.900 1.00 86.31 84 ARG A N 1
ATOM 673 C CA . ARG A 1 84 ? -4.188 4.214 -17.304 1.00 86.31 84 ARG A CA 1
ATOM 674 C C . ARG A 1 84 ? -4.628 3.083 -16.380 1.00 86.31 84 ARG A C 1
ATOM 676 O O . ARG A 1 84 ? -5.774 3.087 -15.934 1.00 86.31 84 ARG A O 1
ATOM 683 N N . ARG A 1 85 ? -3.728 2.153 -16.048 1.00 84.62 85 ARG A N 1
ATOM 684 C CA . ARG A 1 85 ? -3.987 1.048 -15.113 1.00 84.62 85 ARG A CA 1
ATOM 685 C C . ARG A 1 85 ? -4.354 1.577 -13.728 1.00 84.62 85 ARG A C 1
ATOM 687 O O . ARG A 1 85 ? -5.323 1.109 -13.139 1.00 84.62 85 ARG A O 1
ATOM 694 N N . PHE A 1 86 ? -3.623 2.570 -13.232 1.00 84.00 86 PHE A N 1
ATOM 695 C CA . PHE A 1 86 ? -3.841 3.177 -11.924 1.00 84.00 86 PHE A CA 1
ATOM 696 C C . PHE A 1 86 ? -5.170 3.934 -11.866 1.00 84.00 86 PHE A C 1
ATOM 698 O O . PHE A 1 86 ? -5.952 3.717 -10.944 1.00 84.00 86 PHE A O 1
ATOM 705 N N . ARG A 1 87 ? -5.488 4.742 -12.888 1.00 85.44 87 ARG A N 1
ATOM 706 C CA . ARG A 1 87 ? -6.798 5.404 -13.007 1.00 85.44 87 ARG A CA 1
ATOM 707 C C . ARG A 1 87 ? -7.928 4.386 -13.052 1.00 85.44 87 ARG A C 1
ATOM 709 O O . ARG A 1 87 ? -8.889 4.527 -12.304 1.00 85.44 87 ARG A O 1
ATOM 716 N N . HIS A 1 88 ? -7.804 3.352 -13.883 1.00 88.00 88 HIS A N 1
ATOM 717 C CA . HIS A 1 88 ? -8.804 2.292 -13.966 1.00 88.00 88 HIS A CA 1
ATOM 718 C C . HIS A 1 88 ? -9.005 1.604 -12.610 1.00 88.00 88 HIS A C 1
ATOM 720 O O . HIS A 1 88 ? -10.142 1.462 -12.169 1.00 88.00 88 HIS A O 1
ATOM 726 N N . ASN A 1 89 ? -7.918 1.265 -11.909 1.00 86.69 89 ASN A N 1
ATOM 727 C CA . ASN A 1 89 ? -7.989 0.689 -10.568 1.00 86.69 89 ASN A CA 1
ATOM 728 C C . ASN A 1 89 ? -8.676 1.638 -9.580 1.00 86.69 89 ASN A C 1
ATOM 730 O O . ASN A 1 89 ? -9.584 1.207 -8.884 1.00 86.69 89 ASN A O 1
ATOM 734 N N . ILE A 1 90 ? -8.331 2.930 -9.542 1.00 86.31 90 ILE A N 1
ATOM 735 C CA . ILE A 1 90 ? -9.007 3.898 -8.661 1.00 86.31 90 ILE A CA 1
ATOM 736 C C . ILE A 1 90 ? -10.497 4.005 -8.989 1.00 86.31 90 ILE A C 1
ATOM 738 O O . ILE A 1 90 ? -11.320 3.996 -8.076 1.00 86.31 90 ILE A O 1
ATOM 742 N N . HIS A 1 91 ? -10.865 4.103 -10.268 1.00 88.81 91 HIS A N 1
ATOM 743 C CA . HIS A 1 91 ? -12.269 4.160 -10.676 1.00 88.81 91 HIS A CA 1
ATOM 744 C C . HIS A 1 91 ? -13.025 2.904 -10.254 1.00 88.81 91 HIS A C 1
ATOM 746 O O . HIS A 1 91 ? -14.128 3.002 -9.724 1.00 88.81 91 HIS A O 1
ATOM 752 N N . TRP A 1 92 ? -12.413 1.737 -10.428 1.00 90.06 92 TRP A N 1
ATOM 753 C CA . TRP A 1 92 ? -12.998 0.469 -10.026 1.00 90.06 92 TRP A CA 1
ATOM 754 C C . TRP A 1 92 ? -13.129 0.337 -8.502 1.00 90.06 92 TRP A C 1
ATOM 756 O O . TRP A 1 92 ? -14.153 -0.125 -8.003 1.00 90.06 92 TRP A O 1
ATOM 766 N N . LEU A 1 93 ? -12.144 0.819 -7.743 1.00 90.00 93 LEU A N 1
ATOM 767 C CA . LEU A 1 93 ? -12.208 0.892 -6.283 1.00 90.00 93 LEU A CA 1
ATOM 768 C C . LEU A 1 93 ? -13.331 1.826 -5.821 1.00 90.00 93 LEU A C 1
ATOM 770 O O . LEU A 1 93 ? -14.129 1.453 -4.963 1.00 90.00 93 LEU A O 1
ATOM 774 N N . ARG A 1 94 ? -13.464 3.001 -6.442 1.00 89.25 94 ARG A N 1
ATOM 775 C CA . ARG A 1 94 ? -14.577 3.923 -6.173 1.00 89.25 94 ARG A CA 1
ATOM 776 C C . ARG A 1 94 ? -15.930 3.311 -6.520 1.00 89.25 94 ARG A C 1
ATOM 778 O O . ARG A 1 94 ? -16.869 3.466 -5.746 1.00 89.25 94 ARG A O 1
ATOM 785 N N . PHE A 1 95 ? -16.020 2.578 -7.630 1.00 89.69 95 PHE A N 1
ATOM 786 C CA . PHE A 1 95 ? -17.223 1.835 -8.010 1.00 89.69 95 PHE A CA 1
ATOM 787 C C . PHE A 1 95 ? -17.590 0.768 -6.968 1.00 89.69 95 PHE A C 1
ATOM 789 O O . PHE A 1 95 ? -18.758 0.611 -6.633 1.00 89.69 95 PHE A O 1
ATOM 796 N N . ARG A 1 96 ? -16.595 0.100 -6.368 1.00 86.94 96 ARG A N 1
ATOM 797 C CA . ARG A 1 96 ? -16.781 -0.821 -5.229 1.00 86.94 96 ARG A CA 1
ATOM 798 C C . ARG A 1 96 ? -17.112 -0.133 -3.897 1.00 86.94 96 ARG A C 1
ATOM 800 O O . ARG A 1 96 ? -17.270 -0.813 -2.883 1.00 86.94 96 ARG A O 1
ATOM 807 N N . GLY A 1 97 ? -17.220 1.1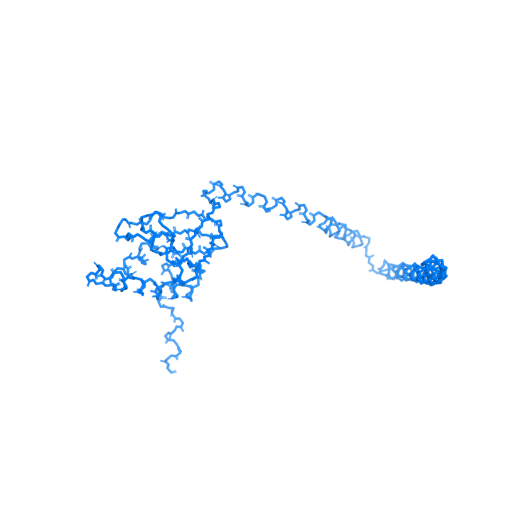94 -3.887 1.00 88.56 97 GLY A N 1
ATOM 808 C CA . GLY A 1 97 ? -17.582 1.983 -2.714 1.00 88.56 97 GLY A CA 1
ATOM 809 C C . GLY A 1 97 ? -16.403 2.431 -1.852 1.00 88.56 97 GLY A C 1
ATOM 810 O O . GLY A 1 97 ? -16.639 3.008 -0.794 1.00 88.56 97 GLY A O 1
ATOM 811 N N . TYR A 1 98 ? -15.154 2.218 -2.281 1.00 91.62 98 TYR A N 1
ATOM 812 C CA . TYR A 1 98 ? -13.990 2.761 -1.576 1.00 91.62 98 TYR A CA 1
ATOM 813 C C . TYR A 1 98 ? -13.908 4.273 -1.778 1.00 91.62 98 TYR A C 1
ATOM 815 O O . TYR A 1 98 ? -13.999 4.775 -2.903 1.00 91.62 98 TYR A O 1
ATOM 823 N N . ARG A 1 99 ? -13.711 5.014 -0.690 1.00 91.25 99 ARG A N 1
ATOM 824 C CA . ARG A 1 99 ? -13.628 6.477 -0.699 1.00 91.25 99 ARG A CA 1
ATOM 825 C C . ARG A 1 99 ? -12.433 6.945 0.130 1.00 91.25 99 ARG A C 1
ATOM 827 O O . ARG A 1 99 ? -12.007 6.218 1.026 1.00 91.25 99 ARG A O 1
ATOM 834 N N . PRO A 1 100 ? -11.842 8.108 -0.191 1.00 91.06 100 PRO A N 1
ATOM 835 C CA . PRO A 1 100 ? -10.826 8.703 0.666 1.00 91.06 100 PRO A CA 1
ATOM 836 C C . PRO A 1 100 ? -11.432 8.961 2.046 1.00 91.06 100 PRO A C 1
ATOM 838 O O . PRO A 1 100 ? -12.485 9.594 2.143 1.00 91.06 100 PRO A O 1
ATOM 841 N N . MET A 1 101 ? -10.791 8.438 3.083 1.00 89.62 101 MET A N 1
ATOM 842 C CA . MET A 1 101 ? -11.193 8.582 4.472 1.00 89.62 101 MET A CA 1
ATOM 843 C C . MET A 1 101 ? -10.113 9.358 5.208 1.00 89.62 101 MET A C 1
ATOM 845 O O . MET A 1 101 ? -8.936 9.008 5.162 1.00 89.62 101 MET A O 1
ATOM 849 N N . LEU A 1 102 ? -10.540 10.405 5.905 1.00 89.94 102 LEU A N 1
ATOM 850 C CA . LEU A 1 102 ? -9.688 11.220 6.757 1.00 89.94 102 LEU A CA 1
ATOM 851 C C . LEU A 1 102 ? -10.176 11.053 8.187 1.00 89.94 102 LEU A C 1
ATOM 853 O O . LEU A 1 102 ? -11.309 11.416 8.504 1.00 89.94 102 LEU A O 1
ATOM 857 N N . VAL A 1 103 ? -9.329 10.479 9.034 1.00 88.38 103 VAL A N 1
ATOM 858 C CA . VAL A 1 103 ? -9.644 10.250 10.443 1.00 88.38 103 VAL A CA 1
ATOM 859 C C . VAL A 1 103 ? -8.616 10.964 11.298 1.00 88.38 103 VAL A C 1
ATOM 861 O O . VAL A 1 103 ? -7.436 10.607 11.313 1.00 88.38 103 VAL A O 1
ATOM 864 N N . ASP A 1 104 ? -9.079 11.969 12.031 1.00 89.75 104 ASP A N 1
ATOM 865 C CA . ASP A 1 104 ? -8.263 12.655 13.021 1.00 89.75 104 ASP A CA 1
ATOM 866 C C . ASP A 1 104 ? -8.204 11.806 14.292 1.00 89.75 104 ASP A C 1
ATOM 868 O O . ASP A 1 104 ? -9.222 11.283 14.761 1.00 89.75 104 ASP A O 1
ATOM 872 N N . TYR A 1 105 ? -7.005 11.652 14.850 1.00 89.31 105 TYR A N 1
ATOM 873 C CA . TYR A 1 105 ? -6.789 10.871 16.058 1.00 89.31 105 TYR A CA 1
ATOM 874 C C . TYR A 1 105 ? -5.921 11.604 17.077 1.00 89.31 105 TYR A C 1
ATOM 876 O O . TYR A 1 105 ? -5.088 12.445 16.738 1.00 89.31 105 TYR A O 1
ATOM 884 N N . ARG A 1 106 ? -6.111 11.264 18.352 1.00 85.50 106 ARG A N 1
ATOM 885 C CA . ARG A 1 106 ? -5.363 11.806 19.481 1.00 85.50 106 ARG A CA 1
ATOM 886 C C . ARG A 1 106 ? -4.983 10.701 20.459 1.00 85.50 106 ARG A C 1
ATOM 888 O O . ARG A 1 106 ? -5.808 10.225 21.235 1.00 85.50 106 ARG A O 1
ATOM 895 N N . LEU A 1 107 ? -3.699 10.363 20.469 1.00 82.44 107 LEU A N 1
ATOM 896 C CA . LEU A 1 107 ? -3.099 9.416 21.398 1.00 82.44 107 LEU A CA 1
ATOM 897 C C . LEU A 1 107 ? -2.362 10.186 22.503 1.00 82.44 107 LEU A C 1
ATOM 899 O O . LEU A 1 107 ? -1.199 10.574 22.357 1.00 82.44 107 LEU A O 1
ATOM 903 N N . GLY A 1 108 ? -3.060 10.449 23.609 1.00 81.50 108 GLY A N 1
ATOM 904 C CA . GLY A 1 108 ? -2.534 11.256 24.713 1.00 81.50 108 GLY A CA 1
ATOM 905 C C . GLY A 1 108 ? -2.215 12.689 24.270 1.00 81.50 108 GLY A C 1
ATOM 906 O O . GLY A 1 108 ? -3.103 13.438 23.853 1.00 81.50 108 GLY A O 1
ATOM 907 N N . ALA A 1 109 ? -0.938 13.075 24.347 1.00 81.06 109 ALA A N 1
ATOM 908 C CA . ALA A 1 109 ? -0.463 14.392 23.913 1.00 81.06 109 ALA A CA 1
ATOM 909 C C . ALA A 1 109 ? -0.243 14.507 22.391 1.00 81.06 109 ALA A C 1
ATOM 911 O O . ALA A 1 109 ? -0.103 15.616 21.884 1.00 81.06 109 ALA A O 1
ATOM 912 N N . LYS A 1 110 ? -0.210 13.388 21.653 1.00 85.38 110 LYS A N 1
ATOM 913 C CA . LYS A 1 110 ? 0.031 13.391 20.204 1.00 85.38 110 LYS A CA 1
ATOM 914 C C . LYS A 1 110 ? -1.291 13.409 19.449 1.00 85.38 110 LYS A C 1
ATOM 916 O O . LYS A 1 110 ? -2.113 12.515 19.637 1.00 85.38 110 LYS A O 1
ATOM 921 N N . SER A 1 111 ? -1.475 14.388 18.574 1.00 87.38 111 SER A N 1
ATOM 922 C CA . SER A 1 111 ? -2.517 14.377 17.549 1.00 87.38 111 SER A CA 1
ATOM 923 C C . SER A 1 111 ? -1.926 13.976 16.201 1.00 87.38 111 SER A C 1
ATOM 925 O O . SER A 1 111 ? -0.735 14.154 15.943 1.00 87.38 111 SER A O 1
ATOM 927 N N . GLY A 1 112 ? -2.756 13.404 15.343 1.00 87.94 112 GLY A N 1
ATOM 928 C CA . GLY A 1 112 ? -2.381 13.052 13.987 1.00 87.94 112 GLY A CA 1
ATOM 929 C C . GLY A 1 112 ? -3.606 12.872 13.112 1.00 87.94 112 GLY A C 1
ATOM 930 O O . GLY A 1 112 ? -4.745 12.912 13.581 1.00 87.94 112 GLY A O 1
ATOM 931 N N . ARG A 1 113 ? -3.350 12.677 11.824 1.00 90.06 113 ARG A N 1
ATOM 932 C CA . ARG A 1 113 ? -4.379 12.453 10.819 1.00 90.06 113 ARG A CA 1
ATOM 933 C C . ARG A 1 113 ? -4.012 11.223 10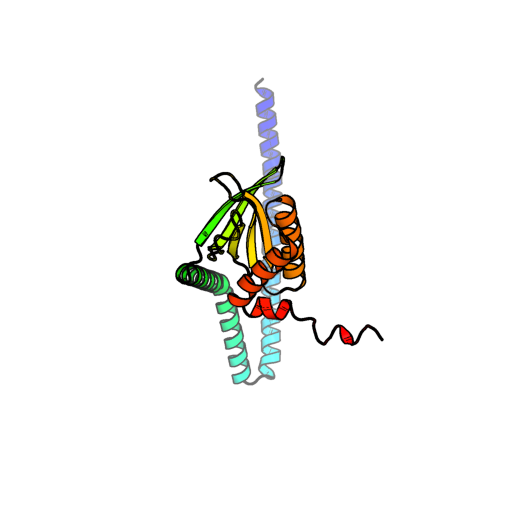.016 1.00 90.06 113 ARG A C 1
ATOM 935 O O . ARG A 1 113 ? -2.906 11.140 9.489 1.00 90.06 113 ARG A O 1
ATOM 942 N N . ALA A 1 114 ? -4.927 10.268 9.958 1.00 88.88 114 ALA A N 1
ATOM 943 C CA . ALA A 1 114 ? -4.804 9.101 9.107 1.00 88.88 114 ALA A CA 1
ATOM 944 C C . ALA A 1 114 ? -5.580 9.360 7.813 1.00 88.88 114 ALA A C 1
ATOM 946 O O . ALA A 1 114 ? -6.780 9.632 7.860 1.00 88.88 114 ALA A O 1
ATOM 947 N N . ASP A 1 115 ? -4.882 9.285 6.682 1.00 91.94 115 ASP A N 1
ATOM 948 C CA . ASP A 1 115 ? -5.468 9.315 5.343 1.00 91.94 115 ASP A CA 1
ATOM 949 C C . ASP A 1 115 ? -5.333 7.925 4.724 1.00 91.94 115 ASP A C 1
ATOM 951 O O . ASP A 1 115 ? -4.241 7.351 4.686 1.00 91.94 115 ASP A O 1
ATOM 955 N N . PHE A 1 116 ? -6.454 7.356 4.299 1.00 90.94 116 PHE A N 1
ATOM 956 C CA . PHE A 1 116 ? -6.485 6.061 3.637 1.00 90.94 116 PHE A CA 1
ATOM 957 C C . PHE A 1 116 ? -7.680 5.960 2.695 1.00 90.94 116 PHE A C 1
ATOM 959 O O . PHE A 1 116 ? -8.740 6.545 2.909 1.00 90.94 116 PHE A O 1
ATOM 966 N N . LEU A 1 117 ? -7.532 5.160 1.641 1.00 92.06 117 LEU A N 1
ATOM 967 C CA . LEU A 1 117 ? -8.644 4.805 0.771 1.00 92.06 117 LEU A CA 1
ATOM 968 C C . LEU A 1 117 ? -9.341 3.582 1.365 1.00 92.06 117 LEU A C 1
ATOM 970 O O . LEU A 1 117 ? -8.762 2.495 1.387 1.00 92.06 117 LEU A O 1
ATOM 974 N N . GLY A 1 118 ? -10.567 3.760 1.852 1.00 92.00 118 GLY A N 1
ATOM 975 C CA . GLY A 1 118 ? -11.271 2.706 2.567 1.00 92.00 118 GLY A CA 1
ATOM 976 C C . GLY A 1 118 ? -12.777 2.697 2.356 1.00 92.00 118 GLY A C 1
ATOM 977 O O . GLY A 1 118 ? -13.372 3.650 1.851 1.00 92.00 118 GLY A O 1
ATOM 978 N N . ARG A 1 119 ? -13.397 1.590 2.742 1.00 91.25 119 ARG A N 1
ATOM 979 C CA . ARG A 1 119 ? -14.846 1.417 2.805 1.00 91.25 119 ARG A CA 1
ATOM 980 C C . ARG A 1 119 ? -15.213 1.046 4.232 1.00 91.25 119 ARG A C 1
ATOM 982 O O . ARG A 1 119 ? -14.611 0.140 4.794 1.00 91.25 119 ARG A O 1
ATOM 989 N N . GLU A 1 120 ? -16.170 1.755 4.814 1.00 88.56 120 GLU A N 1
ATOM 990 C CA . GLU A 1 120 ? -16.627 1.456 6.170 1.00 88.56 120 GLU A CA 1
ATOM 991 C C . GLU A 1 120 ? -17.405 0.140 6.193 1.00 88.56 120 GLU A C 1
ATOM 993 O O . GLU A 1 120 ? -18.304 -0.083 5.378 1.00 88.56 120 GLU A O 1
ATOM 998 N N . THR A 1 121 ? -17.040 -0.720 7.134 1.00 86.25 121 THR A N 1
ATOM 999 C CA . THR A 1 121 ? -17.712 -1.987 7.397 1.00 86.25 121 THR A CA 1
ATOM 1000 C C . THR A 1 121 ? -18.678 -1.760 8.549 1.00 86.25 121 THR A C 1
ATOM 1002 O O . THR A 1 121 ? -18.278 -1.267 9.602 1.00 86.25 121 THR A O 1
ATOM 1005 N N . ALA A 1 122 ? -19.957 -2.087 8.347 1.00 84.44 122 ALA A N 1
ATOM 1006 C CA . ALA A 1 122 ? -21.003 -1.863 9.340 1.00 84.44 122 ALA A CA 1
ATOM 1007 C C . ALA A 1 122 ? -20.747 -2.719 10.590 1.00 84.44 122 ALA A C 1
ATOM 1009 O O . ALA A 1 122 ? -21.037 -3.914 10.607 1.00 84.44 122 ALA A O 1
ATOM 1010 N N . VAL A 1 123 ? -20.165 -2.108 11.621 1.00 84.00 123 VAL A N 1
ATOM 1011 C CA . VAL A 1 123 ? -19.887 -2.768 12.898 1.00 84.00 123 VAL A CA 1
ATOM 1012 C C . VAL A 1 123 ? -21.190 -2.854 13.704 1.00 84.00 123 VAL A C 1
ATOM 1014 O O . VAL A 1 123 ? -21.924 -1.866 13.755 1.00 84.00 123 VAL A O 1
ATOM 1017 N N . PRO A 1 124 ? -21.492 -3.993 14.355 1.00 83.31 124 PRO A N 1
ATOM 1018 C CA . PRO A 1 124 ? -22.660 -4.109 15.221 1.00 83.31 124 PRO A CA 1
ATOM 1019 C C . PRO A 1 124 ? -22.675 -3.044 16.324 1.00 83.31 124 PRO A C 1
ATOM 1021 O O . PRO A 1 124 ? -21.646 -2.784 16.951 1.00 83.31 124 PRO A O 1
ATOM 1024 N N . GLU A 1 125 ? -23.858 -2.506 16.638 1.00 81.62 125 GLU A N 1
ATOM 1025 C CA . GLU A 1 125 ? -24.049 -1.465 17.667 1.00 81.62 125 GLU A CA 1
ATOM 1026 C C . GLU A 1 125 ? -23.548 -1.875 19.061 1.00 81.62 125 GLU A C 1
ATOM 1028 O O . GLU A 1 125 ? -23.233 -1.016 19.881 1.00 81.62 125 GLU A O 1
ATOM 1033 N N . ARG A 1 126 ? -23.402 -3.186 19.312 1.00 80.69 126 ARG A N 1
ATOM 1034 C CA . ARG A 1 126 ? -22.788 -3.770 20.518 1.00 80.69 126 ARG A CA 1
ATOM 1035 C C . ARG A 1 126 ? -21.343 -3.311 20.758 1.00 80.69 126 ARG A C 1
ATOM 1037 O O . ARG A 1 126 ? -20.878 -3.368 21.896 1.00 80.69 126 ARG A O 1
ATOM 1044 N N . PHE A 1 127 ? -20.648 -2.807 19.738 1.00 78.62 127 PHE A N 1
ATOM 1045 C CA . PHE A 1 127 ? -19.284 -2.287 19.849 1.00 78.62 127 PHE A CA 1
ATOM 1046 C C . PHE A 1 127 ? -19.220 -0.749 19.702 1.00 78.62 127 PHE A C 1
ATOM 1048 O O . PHE A 1 127 ? -18.584 -0.247 18.771 1.00 78.62 127 PHE A O 1
ATOM 1055 N N . PRO A 1 128 ? -19.834 0.045 20.611 1.00 74.81 128 PRO A N 1
ATOM 1056 C CA . PRO A 1 128 ? -19.855 1.497 20.467 1.00 74.81 128 PRO A CA 1
ATOM 1057 C C . PRO A 1 128 ? -18.445 2.093 20.478 1.00 74.81 128 PRO A C 1
ATOM 1059 O O . PRO A 1 128 ? -17.654 1.807 21.378 1.00 74.81 128 PRO A O 1
ATOM 1062 N N . GLY A 1 129 ? -18.141 2.970 19.525 1.00 80.38 129 GLY A N 1
ATOM 1063 C CA . GLY A 1 129 ? -16.838 3.636 19.445 1.00 80.38 129 GLY A CA 1
ATOM 1064 C C . GLY A 1 129 ? -15.748 2.826 18.739 1.00 80.38 129 GLY A C 1
ATOM 1065 O O . GLY A 1 129 ? -14.602 3.269 18.733 1.00 80.38 129 GLY A O 1
ATOM 1066 N N . LEU A 1 130 ? -16.083 1.680 18.142 1.00 85.75 130 LEU A N 1
ATOM 1067 C CA . LEU A 1 130 ? -15.230 0.980 17.186 1.00 85.75 130 LEU A CA 1
ATOM 1068 C C . LEU A 1 130 ? -15.759 1.213 15.772 1.00 85.75 130 LEU A C 1
ATOM 1070 O O . LEU A 1 130 ? -16.935 0.987 15.498 1.00 85.75 130 LEU A O 1
ATOM 1074 N N . ARG A 1 131 ? -14.878 1.633 14.865 1.00 88.88 131 ARG A N 1
ATOM 1075 C CA . ARG A 1 131 ? -15.165 1.682 13.426 1.00 88.88 131 ARG A CA 1
ATOM 1076 C C . ARG A 1 131 ? -14.111 0.880 12.690 1.00 88.88 131 ARG A C 1
ATOM 1078 O O . ARG A 1 131 ? -12.924 1.000 12.989 1.00 88.88 131 ARG A O 1
ATOM 1085 N N . ILE A 1 132 ? -14.543 0.059 11.743 1.00 89.75 132 ILE A N 1
ATOM 1086 C CA . ILE A 1 132 ? -13.661 -0.780 10.934 1.00 89.75 132 ILE A CA 1
ATOM 1087 C C . ILE A 1 132 ? -13.815 -0.355 9.486 1.00 89.75 132 ILE A C 1
ATOM 1089 O O . ILE A 1 132 ? -14.929 -0.172 8.997 1.00 89.75 132 ILE A O 1
ATOM 1093 N N . PHE A 1 133 ? -12.689 -0.228 8.803 1.00 90.06 133 PHE A N 1
ATOM 1094 C CA . PHE A 1 133 ? -12.638 0.069 7.387 1.00 90.06 133 PHE A CA 1
ATOM 1095 C C . PHE A 1 133 ? -11.856 -1.020 6.662 1.00 90.06 133 PHE A C 1
ATOM 1097 O O . PHE A 1 133 ? -10.741 -1.366 7.060 1.00 90.06 133 PHE A O 1
ATOM 1104 N N . ASP A 1 134 ? -12.418 -1.500 5.558 1.00 90.44 134 ASP A N 1
ATOM 1105 C CA . ASP A 1 134 ? -11.669 -2.222 4.536 1.00 90.44 134 ASP A CA 1
ATOM 1106 C C . ASP A 1 134 ? -10.793 -1.193 3.814 1.00 90.44 134 ASP A C 1
ATOM 1108 O O . ASP A 1 134 ? -11.325 -0.309 3.140 1.00 90.44 134 ASP A O 1
ATOM 1112 N N . ALA A 1 135 ? -9.472 -1.268 3.953 1.00 90.44 135 ALA A N 1
ATOM 1113 C CA . ALA A 1 135 ? -8.535 -0.261 3.458 1.00 90.44 135 ALA A CA 1
ATOM 1114 C C . ALA A 1 135 ? -7.541 -0.824 2.432 1.00 90.44 135 ALA A C 1
ATOM 1116 O O . ALA A 1 135 ? -7.369 -2.036 2.288 1.00 90.44 135 ALA A O 1
ATOM 1117 N N . ILE A 1 136 ? -6.900 0.088 1.696 1.00 85.69 136 ILE A N 1
ATOM 1118 C CA . ILE A 1 136 ? -5.927 -0.220 0.640 1.00 85.69 136 ILE A CA 1
ATOM 1119 C C . ILE A 1 136 ? -4.545 0.322 1.030 1.00 85.69 136 ILE A C 1
ATOM 1121 O O . ILE A 1 136 ? -4.466 1.483 1.438 1.00 85.69 136 ILE A O 1
ATOM 1125 N N . PRO A 1 137 ? -3.455 -0.456 0.849 1.00 83.56 137 PRO A N 1
ATOM 1126 C CA . PRO A 1 137 ? -3.413 -1.845 0.355 1.00 83.56 137 PRO A CA 1
ATOM 1127 C C . PRO A 1 137 ? -4.069 -2.829 1.337 1.00 83.56 137 PRO A C 1
ATOM 1129 O O . PRO A 1 137 ? -4.284 -2.455 2.478 1.00 83.56 137 PRO A O 1
ATOM 1132 N N . ASP A 1 138 ? -4.398 -4.042 0.874 1.00 87.06 138 ASP A N 1
ATOM 1133 C CA . ASP A 1 138 ? -5.278 -5.030 1.533 1.00 87.06 138 ASP A CA 1
ATOM 1134 C C . ASP A 1 138 ? -5.085 -5.167 3.062 1.00 87.06 138 ASP A C 1
ATOM 1136 O O . ASP A 1 138 ? -4.275 -5.955 3.567 1.00 87.06 138 ASP A O 1
ATOM 1140 N N . ALA A 1 139 ? -5.829 -4.351 3.807 1.00 88.25 139 ALA A N 1
ATOM 1141 C CA . ALA A 1 139 ? -5.668 -4.167 5.240 1.00 88.25 139 ALA A CA 1
ATOM 1142 C C . ALA A 1 139 ? -6.990 -3.775 5.899 1.00 88.25 139 ALA A C 1
ATOM 1144 O O . ALA A 1 139 ? -7.878 -3.197 5.275 1.00 88.25 139 ALA A O 1
ATOM 1145 N N . TYR A 1 140 ? -7.082 -4.039 7.197 1.00 88.81 140 TYR A N 1
ATOM 1146 C CA . TYR A 1 140 ? -8.110 -3.475 8.057 1.00 88.81 140 TYR A CA 1
ATOM 1147 C C . TYR A 1 140 ? -7.576 -2.222 8.730 1.00 88.81 140 TYR A C 1
ATOM 1149 O O . TYR A 1 140 ? -6.542 -2.272 9.396 1.00 88.81 140 TYR A O 1
ATOM 1157 N N . VAL A 1 141 ? -8.293 -1.109 8.600 1.00 90.62 141 VAL A N 1
ATOM 1158 C CA . VAL A 1 141 ? -8.070 0.061 9.451 1.00 90.62 141 VAL A CA 1
ATOM 1159 C C . VAL A 1 141 ? -9.126 0.054 10.544 1.00 90.62 141 VAL A C 1
ATOM 1161 O O . VAL A 1 141 ? -10.318 0.153 10.265 1.00 90.62 141 VAL A O 1
ATOM 1164 N N . VAL A 1 142 ? -8.688 -0.073 11.792 1.00 90.69 142 VAL A N 1
ATOM 1165 C CA . VAL A 1 142 ? -9.562 -0.031 12.965 1.00 90.69 142 VAL A CA 1
ATOM 1166 C C . VAL A 1 142 ? -9.348 1.289 13.681 1.00 90.69 142 VAL A C 1
ATOM 1168 O O . VAL A 1 142 ? -8.222 1.693 13.985 1.00 90.69 142 VAL A O 1
ATOM 1171 N N . VAL A 1 143 ? -10.456 1.965 13.945 1.00 90.19 143 VAL A N 1
ATOM 1172 C CA . VAL A 1 143 ? -10.503 3.241 14.640 1.00 90.19 143 VAL A CA 1
ATOM 1173 C C . VAL A 1 143 ? -11.151 3.019 15.999 1.00 90.19 143 VAL A C 1
ATOM 1175 O O . VAL A 1 143 ? -12.292 2.566 16.092 1.00 90.19 143 VAL A O 1
ATOM 1178 N N . PHE A 1 144 ? -10.406 3.343 17.051 1.00 87.94 144 PHE A N 1
ATOM 1179 C CA . PHE A 1 144 ? -10.792 3.134 18.440 1.00 87.94 144 PHE A CA 1
ATOM 1180 C C . PHE A 1 144 ? -11.269 4.436 19.087 1.00 87.94 144 PHE A C 1
ATOM 1182 O O . PHE A 1 144 ? -10.620 5.478 18.970 1.00 87.94 144 PHE A O 1
ATOM 1189 N N . GLY A 1 145 ? -12.354 4.356 19.855 1.00 78.38 145 GLY A N 1
ATOM 1190 C CA . GLY A 1 145 ? -12.846 5.431 20.715 1.00 78.38 145 GLY A CA 1
ATOM 1191 C C . GLY A 1 145 ? -13.563 6.570 19.989 1.00 78.38 145 GLY A C 1
ATOM 1192 O O . GLY A 1 145 ? -13.478 7.703 20.443 1.00 78.38 145 GLY A O 1
ATOM 1193 N N . THR A 1 146 ? -14.276 6.309 18.890 1.00 67.12 146 THR A N 1
ATOM 1194 C CA . THR A 1 146 ? -14.965 7.344 18.079 1.00 67.12 146 THR A CA 1
ATOM 1195 C C . THR A 1 146 ? -16.262 7.879 18.703 1.00 67.12 146 THR A C 1
ATOM 1197 O O . THR A 1 146 ? -17.183 8.273 17.988 1.00 67.12 146 THR A O 1
ATOM 1200 N N . GLY A 1 147 ? -16.388 7.855 20.029 1.00 51.94 147 GLY A N 1
ATOM 1201 C CA . GLY A 1 147 ? -17.592 8.319 20.715 1.00 51.94 147 GLY A CA 1
ATOM 1202 C C . GLY A 1 147 ? -17.693 9.847 20.699 1.00 51.94 147 GLY A C 1
ATOM 1203 O O . GLY A 1 147 ? -16.784 10.520 21.172 1.00 51.94 147 GLY A O 1
ATOM 1204 N N . ASN A 1 148 ? -18.822 10.374 20.215 1.00 51.16 148 ASN A N 1
ATOM 1205 C CA . ASN A 1 148 ? -19.284 11.767 20.372 1.00 51.16 148 ASN A CA 1
ATOM 1206 C C . ASN A 1 148 ? -18.659 12.840 19.457 1.00 51.16 148 ASN A C 1
ATOM 1208 O O . ASN A 1 148 ? -18.547 13.995 19.856 1.00 51.16 148 ASN A O 1
ATOM 1212 N N . GLY A 1 149 ? -18.269 12.495 18.225 1.00 59.06 149 GLY A N 1
ATOM 1213 C CA . GLY A 1 149 ? -17.853 13.495 17.223 1.00 59.06 149 GLY A CA 1
ATOM 1214 C C . GLY A 1 149 ? -16.495 14.163 17.485 1.00 59.06 149 GLY A C 1
ATOM 1215 O O . GLY A 1 149 ? -16.119 15.081 16.761 1.00 59.06 149 GLY A O 1
ATOM 1216 N N . GLY A 1 150 ? -15.754 13.701 18.497 1.00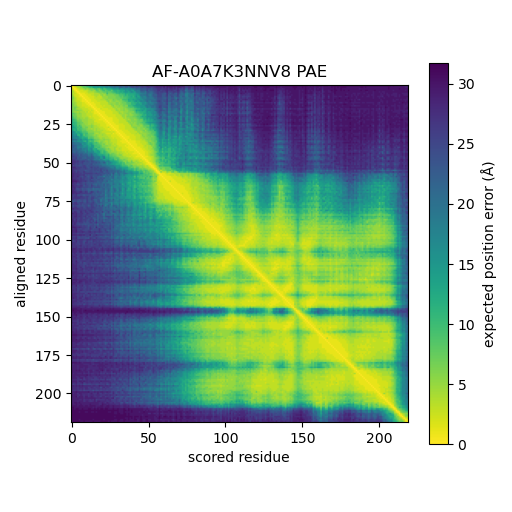 71.06 150 GLY A N 1
ATOM 1217 C CA . GLY A 1 150 ? -14.364 14.079 18.752 1.00 71.06 150 GLY A CA 1
ATOM 1218 C C . GLY A 1 150 ? -13.351 13.238 17.958 1.00 71.06 150 GLY A C 1
ATOM 1219 O O . GLY A 1 150 ? -13.733 12.269 17.293 1.00 71.06 150 GLY A O 1
ATOM 1220 N N . PRO A 1 151 ? -12.049 13.581 18.028 1.00 80.88 151 PRO A N 1
ATOM 1221 C CA . PRO A 1 151 ? -10.996 12.802 17.384 1.00 80.88 151 PRO A CA 1
ATOM 1222 C C . PRO A 1 151 ? -10.954 11.383 17.955 1.00 80.88 151 PRO A C 1
ATOM 1224 O O . PRO A 1 151 ? -11.143 11.174 19.155 1.00 80.88 151 PRO A O 1
ATOM 1227 N N . ALA A 1 152 ? -10.659 10.406 17.100 1.00 85.94 152 ALA A N 1
ATOM 1228 C CA . ALA A 1 152 ? -10.478 9.028 17.529 1.00 85.94 152 ALA A CA 1
ATOM 1229 C C . ALA A 1 152 ? -9.334 8.926 18.543 1.00 85.94 152 ALA A C 1
ATOM 1231 O O . ALA A 1 152 ? -8.334 9.633 18.450 1.00 85.94 152 ALA A O 1
ATOM 1232 N N . ARG A 1 153 ? -9.417 7.998 19.492 1.00 86.56 153 ARG A N 1
ATOM 1233 C CA . ARG A 1 153 ? -8.314 7.765 20.433 1.00 86.56 153 ARG A CA 1
ATOM 1234 C C . ARG A 1 153 ? -7.091 7.185 19.725 1.00 86.56 153 ARG A C 1
ATOM 1236 O O . ARG A 1 153 ? -5.953 7.529 20.035 1.00 86.56 153 ARG A O 1
ATOM 1243 N N . MET A 1 154 ? -7.322 6.271 18.790 1.00 87.44 154 MET A N 1
ATOM 1244 C CA . MET A 1 154 ? -6.255 5.582 18.077 1.00 87.44 154 MET A CA 1
ATOM 1245 C C . MET A 1 154 ? -6.762 5.073 16.731 1.00 87.44 154 MET A C 1
ATOM 1247 O O . MET A 1 154 ? -7.898 4.616 16.626 1.00 87.44 154 MET A O 1
ATOM 1251 N N . VAL A 1 155 ? -5.900 5.126 15.720 1.00 89.75 155 VAL A N 1
ATOM 1252 C CA . VAL A 1 155 ? -6.123 4.512 14.408 1.00 89.75 155 VAL A CA 1
ATOM 1253 C C . VAL A 1 155 ? -4.996 3.521 14.168 1.00 89.75 155 VAL A C 1
ATOM 1255 O O . VAL A 1 155 ? -3.823 3.863 14.338 1.00 89.75 155 VAL A O 1
ATOM 1258 N N . ARG A 1 156 ? -5.342 2.287 13.804 1.00 91.50 156 ARG A N 1
ATOM 1259 C CA . ARG A 1 156 ? -4.376 1.219 13.538 1.00 91.50 156 ARG A CA 1
ATOM 1260 C C . ARG A 1 156 ? -4.702 0.501 12.248 1.00 91.50 156 ARG A C 1
ATOM 1262 O O . ARG A 1 156 ? -5.864 0.241 11.955 1.00 91.50 156 ARG A O 1
ATOM 1269 N N . THR A 1 157 ? -3.650 0.160 11.518 1.00 91.50 157 THR A N 1
ATOM 1270 C CA . THR A 1 157 ? -3.730 -0.586 10.265 1.00 91.50 157 THR A CA 1
ATOM 1271 C C . THR A 1 157 ? -3.171 -1.982 10.487 1.00 91.50 157 THR A C 1
ATOM 1273 O O . THR A 1 157 ? -2.035 -2.128 10.939 1.00 91.50 157 THR A O 1
ATOM 1276 N N . TYR A 1 158 ? -3.949 -3.001 10.139 1.00 90.12 158 TYR A N 1
ATOM 1277 C CA . TYR A 1 158 ? -3.571 -4.405 10.256 1.00 90.12 158 TYR A CA 1
ATOM 1278 C C . TYR A 1 158 ? -3.602 -5.066 8.878 1.00 90.12 158 TYR A C 1
ATOM 1280 O O . TYR A 1 158 ? -4.644 -5.038 8.221 1.00 90.12 158 TYR A O 1
ATOM 1288 N N . PRO A 1 159 ? -2.506 -5.696 8.426 1.00 88.38 159 PRO A N 1
ATOM 1289 C CA . PRO A 1 159 ? -2.514 -6.433 7.167 1.00 88.38 159 PRO A CA 1
ATOM 1290 C C . PRO A 1 159 ? -3.511 -7.598 7.227 1.00 88.38 159 PRO A C 1
ATOM 1292 O O . PRO A 1 159 ? -3.413 -8.450 8.117 1.00 88.38 159 PRO A O 1
ATOM 1295 N N . ARG A 1 160 ? -4.447 -7.647 6.270 1.00 83.56 160 ARG A N 1
ATOM 1296 C CA . ARG A 1 160 ? -5.621 -8.540 6.300 1.00 83.56 160 ARG A CA 1
ATOM 1297 C C . ARG A 1 160 ? -5.259 -10.022 6.234 1.00 83.56 160 ARG A C 1
ATOM 1299 O O . ARG A 1 160 ? -5.869 -10.833 6.916 1.00 83.56 160 ARG A O 1
ATOM 1306 N N . GLN A 1 161 ? -4.234 -10.369 5.459 1.00 82.50 161 GLN A N 1
ATOM 1307 C CA . GLN A 1 161 ? -3.881 -11.761 5.146 1.00 82.50 161 GLN A CA 1
ATOM 1308 C C . GLN A 1 161 ? -2.756 -12.334 6.021 1.00 82.50 161 GLN A C 1
ATOM 1310 O O . GLN A 1 161 ? -2.114 -13.316 5.655 1.00 82.50 161 GLN A O 1
ATOM 1315 N N . THR A 1 162 ? -2.463 -11.720 7.171 1.00 84.75 162 THR A N 1
ATOM 1316 C CA . THR A 1 162 ? -1.317 -12.128 7.996 1.00 84.75 162 THR A CA 1
ATOM 1317 C C . THR A 1 162 ? -1.742 -12.556 9.395 1.00 84.75 162 THR A C 1
ATOM 1319 O O . THR A 1 162 ? -2.508 -11.868 10.072 1.00 84.75 162 THR A O 1
ATOM 1322 N N . ARG A 1 163 ? -1.176 -13.669 9.884 1.00 84.50 163 ARG A N 1
ATOM 1323 C CA . ARG A 1 163 ? -1.365 -14.104 11.280 1.00 84.50 163 ARG A CA 1
ATOM 1324 C C . ARG A 1 163 ? -0.838 -13.071 12.273 1.00 84.50 163 ARG A C 1
ATOM 1326 O O . ARG A 1 163 ? -1.472 -12.839 13.295 1.00 84.50 163 ARG A O 1
ATOM 1333 N N . ALA A 1 164 ? 0.282 -12.422 11.949 1.00 84.75 164 ALA A N 1
ATOM 1334 C CA . ALA A 1 164 ? 0.855 -11.353 12.761 1.00 84.75 164 ALA A CA 1
ATOM 1335 C C . ALA A 1 164 ? -0.085 -10.139 12.859 1.00 84.75 164 ALA A C 1
ATOM 1337 O O . ALA A 1 164 ? -0.323 -9.642 13.958 1.00 84.75 164 ALA A O 1
ATOM 1338 N N . GLY A 1 165 ? -0.677 -9.709 11.737 1.00 84.31 165 GLY A N 1
ATOM 1339 C CA . GLY A 1 165 ? -1.674 -8.636 11.709 1.00 84.31 165 GLY A CA 1
ATOM 1340 C C . GLY A 1 165 ? -2.908 -8.980 12.538 1.00 84.31 165 GLY A C 1
ATOM 1341 O O . GLY A 1 165 ? -3.326 -8.181 13.376 1.00 84.31 165 GLY A O 1
ATOM 1342 N N . ARG A 1 166 ? -3.425 -10.208 12.398 1.00 86.50 166 ARG A N 1
ATOM 1343 C CA . ARG A 1 166 ? -4.517 -10.718 13.238 1.00 86.50 166 ARG A CA 1
ATOM 1344 C C . ARG A 1 166 ? -4.148 -10.716 14.723 1.00 86.50 166 ARG A C 1
ATOM 1346 O O . ARG A 1 166 ? -4.932 -10.236 15.532 1.00 86.50 166 ARG A O 1
ATOM 1353 N N . ALA A 1 167 ? -2.974 -11.222 15.095 1.00 86.12 167 ALA A N 1
ATOM 1354 C CA . ALA A 1 167 ? -2.531 -11.271 16.489 1.00 86.12 167 ALA A CA 1
ATOM 1355 C C . ALA A 1 167 ? -2.381 -9.866 17.103 1.00 86.12 167 ALA A C 1
ATOM 1357 O O . ALA A 1 167 ? -2.826 -9.638 18.228 1.00 86.12 167 ALA A O 1
ATOM 1358 N N . ALA A 1 168 ? -1.817 -8.914 16.352 1.00 87.75 168 ALA A N 1
ATOM 1359 C CA . ALA A 1 168 ? -1.706 -7.519 16.775 1.00 87.75 168 ALA A CA 1
ATOM 1360 C C . ALA A 1 168 ? -3.085 -6.882 16.998 1.00 87.75 168 ALA A C 1
ATOM 1362 O O . ALA A 1 168 ? -3.315 -6.263 18.036 1.00 87.75 168 ALA A O 1
ATOM 1363 N N . MET A 1 169 ? -4.022 -7.109 16.073 1.00 88.94 169 MET A N 1
ATOM 1364 C CA . MET A 1 169 ? -5.397 -6.629 16.194 1.00 88.94 169 MET A CA 1
ATOM 1365 C C . MET A 1 169 ? -6.101 -7.214 17.423 1.00 88.94 169 MET A C 1
ATOM 1367 O O . MET A 1 169 ? -6.730 -6.477 18.174 1.00 88.94 169 MET A O 1
ATOM 1371 N N . VAL A 1 170 ? -5.965 -8.522 17.669 1.00 88.44 170 VAL A N 1
ATOM 1372 C CA . VAL A 1 170 ? -6.553 -9.188 18.847 1.00 88.44 170 VAL A CA 1
ATOM 1373 C C . VAL A 1 170 ? -6.026 -8.588 20.144 1.00 88.44 170 VAL A C 1
ATOM 1375 O O . VAL A 1 170 ? -6.804 -8.347 21.068 1.00 88.44 170 VAL A O 1
ATOM 1378 N N . ARG A 1 171 ? -4.717 -8.336 20.218 1.00 89.25 171 ARG A N 1
ATOM 1379 C CA . ARG A 1 171 ? -4.089 -7.732 21.394 1.00 89.25 171 ARG A CA 1
ATOM 1380 C C . ARG A 1 171 ? -4.645 -6.334 21.662 1.00 89.25 171 ARG A C 1
ATOM 1382 O O . ARG A 1 171 ? -5.149 -6.090 22.752 1.00 89.25 171 ARG A O 1
ATOM 1389 N N . GLU A 1 172 ? -4.606 -5.449 20.671 1.00 88.88 172 GLU A N 1
ATOM 1390 C CA . GLU A 1 172 ? -5.045 -4.058 20.850 1.00 88.88 172 GLU A CA 1
ATOM 1391 C C . GLU A 1 172 ? -6.562 -3.950 21.076 1.00 88.88 172 GLU A C 1
ATOM 1393 O O . GLU A 1 172 ? -7.011 -3.119 21.865 1.00 88.88 172 GLU A O 1
ATOM 1398 N N . LEU A 1 173 ? -7.360 -4.835 20.470 1.00 87.56 173 LEU A N 1
ATOM 1399 C CA . LEU A 1 173 ? -8.787 -4.941 20.769 1.00 87.56 173 LEU A CA 1
ATOM 1400 C C . LEU A 1 173 ? -9.032 -5.405 22.210 1.00 87.56 173 LEU A C 1
ATOM 1402 O O . LEU A 1 173 ? -9.894 -4.854 22.889 1.00 87.56 173 LEU A O 1
ATOM 1406 N N . SER A 1 174 ? -8.268 -6.390 22.690 1.00 87.25 174 SER A N 1
ATOM 1407 C CA . SER A 1 174 ? -8.364 -6.866 24.075 1.00 87.25 174 SER A CA 1
ATOM 1408 C C . SER A 1 174 ? -8.045 -5.752 25.068 1.00 87.25 174 SER A C 1
ATOM 1410 O O . SER A 1 174 ? -8.760 -5.593 26.058 1.00 87.25 174 SER A O 1
ATOM 1412 N N . ASP A 1 175 ? -7.010 -4.961 24.788 1.00 87.56 175 ASP A N 1
ATOM 1413 C CA . ASP A 1 175 ? -6.635 -3.813 25.612 1.00 87.56 175 ASP A CA 1
ATOM 1414 C C . ASP A 1 175 ? -7.743 -2.747 25.591 1.00 87.56 175 ASP A C 1
ATOM 1416 O O . ASP A 1 175 ? -8.186 -2.303 26.649 1.00 87.56 175 ASP A O 1
ATOM 1420 N N . HIS A 1 176 ? -8.297 -2.430 24.415 1.00 84.88 176 HIS A N 1
ATOM 1421 C CA . HIS A 1 176 ? -9.411 -1.488 24.290 1.00 84.88 176 HIS A CA 1
ATOM 1422 C C . HIS A 1 176 ? -10.665 -1.926 25.065 1.00 84.88 176 HIS A C 1
ATOM 1424 O O . HIS A 1 176 ? -11.274 -1.122 25.771 1.00 84.88 176 HIS A O 1
ATOM 1430 N N . VAL A 1 177 ? -11.062 -3.198 24.950 1.00 84.50 177 VAL A N 1
ATOM 1431 C CA . VAL A 1 177 ? -12.236 -3.749 25.647 1.00 84.50 177 VAL A CA 1
ATOM 1432 C C . VAL A 1 177 ? -12.025 -3.735 27.164 1.00 84.50 177 VAL A C 1
ATOM 1434 O O . VAL A 1 177 ? -12.957 -3.407 27.899 1.00 84.50 177 VAL A O 1
ATOM 1437 N N . ARG A 1 178 ? -10.810 -4.036 27.643 1.00 83.94 178 ARG A N 1
ATOM 1438 C CA . ARG A 1 178 ? -10.462 -3.958 29.072 1.00 83.94 178 ARG A CA 1
ATOM 1439 C C . ARG A 1 178 ? -10.529 -2.527 29.597 1.00 83.94 178 ARG A C 1
ATOM 1441 O O . ARG A 1 178 ? -11.147 -2.288 30.627 1.00 83.94 178 ARG A O 1
ATOM 1448 N N . GLU A 1 179 ? -9.932 -1.581 28.881 1.00 82.75 179 GLU A N 1
ATOM 1449 C CA . GLU A 1 179 ? -9.913 -0.169 29.274 1.00 82.75 179 GLU A CA 1
ATOM 1450 C C . GLU A 1 179 ? -11.297 0.483 29.234 1.00 82.75 179 GLU A C 1
ATOM 1452 O O . GLU A 1 179 ? -11.572 1.383 30.023 1.00 82.75 179 GLU A O 1
ATOM 1457 N N . ALA A 1 180 ? -12.184 0.038 28.338 1.00 77.56 180 ALA A N 1
ATOM 1458 C CA . ALA A 1 180 ? -13.547 0.554 28.265 1.00 77.56 180 ALA A CA 1
ATOM 1459 C C . ALA A 1 180 ? -14.368 0.255 29.533 1.00 77.56 180 ALA A C 1
ATOM 1461 O O . ALA A 1 180 ? -15.387 0.908 29.746 1.00 77.56 180 ALA A O 1
ATOM 1462 N N . GLY A 1 181 ? -13.975 -0.742 30.340 1.00 73.19 181 GLY A N 1
ATOM 1463 C CA . GLY A 1 181 ? -14.541 -1.040 31.665 1.00 73.19 181 GLY A CA 1
ATOM 1464 C C . GLY A 1 181 ? -16.028 -1.425 31.709 1.00 73.19 181 GLY A C 1
ATOM 1465 O O . GLY A 1 181 ? -16.547 -1.732 32.774 1.00 73.19 181 GLY A O 1
ATOM 1466 N N . ARG A 1 182 ? -16.724 -1.415 30.567 1.00 78.00 182 ARG A N 1
ATOM 1467 C CA . ARG A 1 182 ? -18.181 -1.605 30.459 1.00 78.00 182 ARG A CA 1
ATOM 1468 C C . ARG A 1 182 ? -18.617 -3.030 30.125 1.00 78.00 182 ARG A C 1
ATOM 1470 O O . ARG A 1 182 ? -19.809 -3.315 30.104 1.00 78.00 182 ARG A O 1
ATOM 1477 N N . TYR A 1 183 ? -17.673 -3.904 29.790 1.00 78.25 183 TYR A N 1
ATOM 1478 C CA . TYR A 1 183 ? -17.966 -5.257 29.330 1.00 78.25 183 TYR A CA 1
ATOM 1479 C C . TYR A 1 183 ? -17.803 -6.262 30.467 1.00 78.25 183 TYR A C 1
ATOM 1481 O O . TYR A 1 183 ? -16.743 -6.336 31.083 1.00 78.25 183 TYR A O 1
ATOM 1489 N N . VAL A 1 184 ? -18.839 -7.072 30.701 1.00 78.31 184 VAL A N 1
ATOM 1490 C CA . VAL A 1 184 ? -18.871 -8.076 31.780 1.00 78.31 184 VAL A CA 1
ATOM 1491 C C . VAL A 1 184 ? -17.815 -9.167 31.569 1.00 78.31 184 VAL A C 1
ATOM 1493 O O . VAL A 1 184 ? -17.179 -9.607 32.522 1.00 78.31 184 VAL A O 1
ATOM 1496 N N . ASN A 1 185 ? -17.589 -9.591 30.320 1.00 85.25 185 ASN A N 1
ATOM 1497 C CA . ASN A 1 185 ? -16.565 -10.577 29.977 1.00 85.25 185 ASN A CA 1
ATOM 1498 C C . ASN A 1 185 ? -15.768 -10.133 28.734 1.00 85.25 185 ASN A C 1
ATOM 1500 O O . ASN A 1 185 ? -16.145 -10.467 27.605 1.00 85.25 185 ASN A O 1
ATOM 1504 N N . PRO A 1 186 ? -14.637 -9.426 28.926 1.00 82.25 186 PRO A N 1
ATOM 1505 C CA . PRO A 1 186 ? -13.821 -8.886 27.840 1.00 82.25 186 PRO A CA 1
ATOM 1506 C C . PRO A 1 186 ? -13.382 -9.913 26.794 1.00 82.25 186 PRO A C 1
ATOM 1508 O O . PRO A 1 186 ? -13.311 -9.604 25.608 1.00 82.25 186 PRO A O 1
ATOM 1511 N N . ARG A 1 187 ? -13.103 -11.153 27.216 1.00 85.06 187 ARG A N 1
ATOM 1512 C CA . ARG A 1 187 ? -12.655 -12.210 26.304 1.00 85.06 187 ARG A CA 1
ATOM 1513 C C . ARG A 1 187 ? -13.760 -12.610 25.328 1.00 85.06 187 ARG A C 1
ATOM 1515 O O . ARG A 1 187 ? -13.503 -12.715 24.134 1.00 85.06 187 ARG A O 1
ATOM 1522 N N . SER A 1 188 ? -14.983 -12.771 25.829 1.00 85.56 188 SER A N 1
ATOM 1523 C CA . SER A 1 188 ? -16.134 -13.120 24.990 1.00 85.56 188 SER A CA 1
ATOM 1524 C C . SER A 1 188 ? -16.480 -12.028 23.969 1.00 85.56 188 SER A C 1
ATOM 1526 O O . SER A 1 188 ? -16.916 -12.338 22.865 1.00 85.56 188 SER A O 1
ATOM 1528 N N . GLU A 1 189 ? -16.230 -10.754 24.294 1.00 86.38 189 GLU A N 1
ATOM 1529 C CA . GLU A 1 189 ? -16.437 -9.634 23.364 1.00 86.38 189 GLU A CA 1
ATOM 1530 C C . GLU A 1 189 ? -15.419 -9.641 22.224 1.00 86.38 189 GLU A C 1
ATOM 1532 O O . GLU A 1 189 ? -15.779 -9.452 21.063 1.00 86.38 189 GLU A O 1
ATOM 1537 N N . VAL A 1 190 ? -14.149 -9.904 22.544 1.00 86.50 190 VAL A N 1
ATOM 1538 C CA . VAL A 1 190 ? -13.088 -10.061 21.541 1.00 86.50 190 VAL A CA 1
ATOM 1539 C C . VAL A 1 190 ? -13.402 -11.243 20.622 1.00 86.50 190 VAL A C 1
ATOM 1541 O O . VAL A 1 190 ? -13.295 -11.115 19.405 1.00 86.50 190 VAL A O 1
ATOM 1544 N N . GLU A 1 191 ? -13.839 -12.377 21.173 1.00 87.06 191 GLU A N 1
ATOM 1545 C CA . GLU A 1 191 ? -14.245 -13.548 20.387 1.00 87.06 191 GLU A CA 1
ATOM 1546 C C . GLU A 1 191 ? -15.461 -13.247 19.492 1.00 87.06 191 GLU A C 1
ATOM 1548 O O . GLU A 1 191 ? -15.442 -13.588 18.309 1.00 87.06 191 GLU A O 1
ATOM 1553 N N . ALA A 1 192 ? -16.472 -12.534 20.000 1.00 86.62 192 ALA A N 1
ATOM 1554 C CA . ALA A 1 192 ? -17.633 -12.110 19.216 1.00 86.62 192 ALA A CA 1
ATOM 1555 C C . ALA A 1 192 ? -17.249 -11.163 18.066 1.00 86.62 192 ALA A C 1
ATOM 1557 O O . ALA A 1 192 ? -17.758 -11.295 16.951 1.00 86.62 192 ALA A O 1
ATOM 1558 N N . PHE A 1 193 ? -16.318 -10.239 18.305 1.00 85.25 193 PHE A N 1
ATOM 1559 C CA . PHE A 1 193 ? -15.804 -9.340 17.275 1.00 85.25 193 PHE A CA 1
ATOM 1560 C C . PHE A 1 193 ? -15.027 -10.092 16.188 1.00 85.25 193 PHE A C 1
ATOM 1562 O O . PHE A 1 193 ? -15.194 -9.828 14.998 1.00 85.25 193 PHE A O 1
ATOM 1569 N N . LEU A 1 194 ? -14.202 -11.068 16.575 1.00 84.88 194 LEU A N 1
ATOM 1570 C CA . LEU A 1 194 ? -13.483 -11.911 15.620 1.00 84.88 194 LEU A CA 1
ATOM 1571 C C . LEU A 1 194 ? -14.425 -12.806 14.818 1.00 84.88 194 LEU A C 1
ATOM 1573 O O . LEU A 1 194 ? -14.186 -13.001 13.631 1.00 84.88 194 LEU A O 1
ATOM 1577 N N . ALA A 1 195 ? -15.486 -13.327 15.435 1.00 86.75 195 ALA A N 1
ATOM 1578 C CA . ALA A 1 195 ? -16.513 -14.092 14.736 1.00 86.75 195 ALA A CA 1
ATOM 1579 C C . ALA A 1 195 ? -17.259 -13.223 13.713 1.00 86.75 195 ALA A C 1
ATOM 1581 O O . ALA A 1 195 ? -17.472 -13.658 12.583 1.00 86.75 195 ALA A O 1
ATOM 1582 N N . PHE A 1 196 ? -17.583 -11.976 14.072 1.00 87.69 196 PHE A N 1
ATOM 1583 C CA . PHE A 1 196 ? -18.148 -10.999 13.141 1.00 87.69 196 PHE A CA 1
ATOM 1584 C C . PHE A 1 196 ? -17.210 -10.743 11.950 1.00 87.69 196 PHE A C 1
ATOM 1586 O O . PHE A 1 196 ? -17.633 -10.850 10.800 1.00 87.69 196 PHE A O 1
ATOM 1593 N N . LEU A 1 197 ? -15.923 -10.484 12.203 1.00 84.00 197 LEU A N 1
ATOM 1594 C CA . LEU A 1 197 ? -14.942 -10.289 11.132 1.00 84.00 197 LEU A CA 1
ATOM 1595 C C . LEU A 1 197 ? -14.755 -11.539 10.264 1.00 84.00 197 LEU A C 1
ATOM 1597 O O . LEU A 1 197 ? -14.669 -11.421 9.049 1.00 84.00 197 LEU A O 1
ATOM 1601 N N . ALA A 1 198 ? -14.736 -12.729 10.864 1.00 85.88 198 ALA A N 1
ATOM 1602 C CA . ALA A 1 198 ? -14.631 -14.000 10.150 1.00 85.88 198 ALA A CA 1
ATOM 1603 C C . ALA A 1 198 ? -15.855 -14.288 9.263 1.00 85.88 198 ALA A C 1
ATOM 1605 O O . ALA A 1 198 ? -15.708 -14.871 8.191 1.00 85.88 198 ALA A O 1
ATOM 1606 N N . ALA A 1 199 ? -17.053 -13.872 9.685 1.00 85.75 199 ALA A N 1
ATOM 1607 C CA . ALA A 1 199 ? -18.267 -13.987 8.879 1.00 85.75 199 ALA A CA 1
ATOM 1608 C C . ALA A 1 199 ? -18.253 -13.031 7.674 1.00 85.75 199 ALA A C 1
ATOM 1610 O O . ALA A 1 199 ? -18.726 -13.387 6.596 1.00 85.75 199 ALA A O 1
ATOM 1611 N N . MET A 1 200 ? -17.690 -11.832 7.849 1.00 81.38 200 MET A N 1
ATOM 1612 C CA . MET A 1 200 ? -17.532 -10.844 6.776 1.00 81.38 200 MET A CA 1
ATOM 1613 C C . MET A 1 200 ? -16.382 -11.183 5.819 1.00 81.38 200 MET A C 1
ATOM 1615 O O . MET A 1 200 ? -16.425 -10.821 4.642 1.00 81.38 200 MET A O 1
ATOM 1619 N N . ASP A 1 201 ? -15.356 -11.870 6.319 1.00 83.75 201 ASP A N 1
ATOM 1620 C CA . ASP A 1 201 ? -14.145 -12.216 5.590 1.00 83.75 201 ASP A CA 1
ATOM 1621 C C . ASP A 1 201 ? -13.667 -13.644 5.905 1.00 83.75 201 ASP A C 1
ATOM 1623 O O . ASP A 1 201 ? -12.969 -13.862 6.902 1.00 83.75 201 ASP A O 1
ATOM 1627 N N . PRO A 1 202 ? -13.961 -14.621 5.025 1.00 78.62 202 PRO A N 1
ATOM 1628 C CA . PRO A 1 202 ? -13.545 -16.009 5.215 1.00 78.62 202 PRO A CA 1
ATOM 1629 C C . PRO A 1 202 ? -12.029 -16.183 5.372 1.00 78.62 202 PRO A C 1
ATOM 1631 O O . PRO A 1 202 ? -11.586 -17.028 6.149 1.00 78.62 202 PRO A O 1
ATOM 1634 N N . ALA A 1 203 ? -11.220 -15.346 4.711 1.00 79.69 203 ALA A N 1
ATOM 1635 C CA . ALA A 1 203 ? -9.763 -15.404 4.834 1.00 79.69 203 ALA A CA 1
ATOM 1636 C C . ALA A 1 203 ? -9.297 -15.109 6.272 1.00 79.69 203 ALA A C 1
ATOM 1638 O O . ALA A 1 203 ? -8.334 -15.703 6.760 1.00 79.69 203 ALA A O 1
ATOM 1639 N N . MET A 1 204 ? -10.017 -14.244 6.992 1.00 78.62 204 MET A N 1
ATOM 1640 C CA . MET A 1 204 ? -9.743 -13.941 8.395 1.00 78.62 204 MET A CA 1
ATOM 1641 C C . MET A 1 204 ? -10.090 -15.111 9.327 1.00 78.62 204 MET A C 1
ATOM 1643 O O . MET A 1 204 ? -9.434 -15.302 10.358 1.00 78.62 204 MET A O 1
ATOM 1647 N N . ALA A 1 205 ? -11.091 -15.916 8.958 1.00 78.12 205 ALA A N 1
ATOM 1648 C CA . ALA A 1 205 ? -11.450 -17.135 9.677 1.00 78.12 205 ALA A CA 1
ATOM 1649 C C . ALA A 1 205 ? -10.313 -18.169 9.613 1.00 78.12 205 ALA A C 1
ATOM 1651 O O . ALA A 1 205 ? -9.929 -18.742 10.637 1.00 78.12 205 ALA A O 1
ATOM 1652 N N . ASP A 1 206 ? -9.722 -18.349 8.430 1.00 80.31 206 ASP A N 1
ATOM 1653 C CA . ASP A 1 206 ? -8.637 -19.308 8.205 1.00 80.31 206 ASP A CA 1
ATOM 1654 C C . ASP A 1 206 ? -7.359 -18.949 8.971 1.00 80.31 206 ASP A C 1
ATOM 1656 O O . ASP A 1 206 ? -6.670 -19.829 9.491 1.00 80.31 206 ASP A O 1
ATOM 1660 N N . LEU A 1 207 ? -7.080 -17.655 9.149 1.00 78.88 207 LEU A N 1
ATOM 1661 C CA . LEU A 1 207 ? -5.955 -17.183 9.964 1.00 78.88 207 LEU A CA 1
ATOM 1662 C C . LEU A 1 207 ? -6.100 -17.506 11.459 1.00 78.88 207 LEU A C 1
ATOM 1664 O O . LEU A 1 207 ? -5.105 -17.470 12.186 1.00 78.88 207 LEU A O 1
ATOM 1668 N N . GLY A 1 208 ? -7.319 -17.777 11.933 1.00 67.81 208 GLY A N 1
ATOM 1669 C CA . GLY A 1 208 ? -7.602 -18.139 13.321 1.00 67.81 208 GLY A CA 1
ATOM 1670 C C . GLY A 1 208 ? -7.468 -19.625 13.633 1.00 67.81 208 GLY A C 1
ATOM 1671 O O . GLY A 1 208 ? -7.432 -19.986 14.810 1.00 67.81 208 GLY A O 1
ATOM 1672 N N . ARG A 1 209 ? -7.379 -20.482 12.611 1.00 70.06 209 ARG A N 1
ATOM 1673 C CA . ARG A 1 209 ? -7.186 -21.919 12.802 1.00 70.06 209 ARG A CA 1
ATOM 1674 C C . ARG A 1 209 ? -5.716 -22.188 13.139 1.00 70.06 209 ARG A C 1
ATOM 1676 O O . ARG A 1 209 ? -4.837 -21.688 12.426 1.00 70.06 209 ARG A O 1
ATOM 1683 N N . PRO A 1 210 ? -5.414 -22.965 14.197 1.00 61.03 210 PRO A N 1
ATOM 1684 C CA . PRO A 1 210 ? -4.051 -23.427 14.420 1.00 61.03 210 PRO A CA 1
ATOM 1685 C C . PRO A 1 210 ? -3.593 -24.160 13.157 1.00 61.03 210 PRO A C 1
ATOM 1687 O O . PRO A 1 210 ? -4.297 -25.029 12.646 1.00 61.03 210 PRO A O 1
ATOM 1690 N N . GLY A 1 211 ? -2.452 -23.752 12.601 1.00 56.84 211 GLY A N 1
ATOM 1691 C CA . GLY A 1 211 ? -1.930 -24.401 11.403 1.00 56.84 211 GLY A CA 1
ATOM 1692 C C . GLY A 1 211 ? -1.556 -25.843 11.720 1.00 56.84 211 GLY A C 1
ATOM 1693 O O . GLY A 1 211 ? -0.884 -26.088 12.719 1.00 56.84 211 GLY A O 1
ATOM 1694 N N . GLU A 1 212 ? -1.907 -26.786 10.847 1.00 48.34 212 GLU A N 1
ATOM 1695 C CA . GLU A 1 212 ? -1.456 -28.183 10.959 1.00 48.34 212 GLU A CA 1
ATOM 1696 C C . GLU A 1 212 ? 0.082 -28.323 11.006 1.00 48.34 212 GLU A C 1
ATOM 1698 O O . GLU A 1 212 ? 0.596 -29.342 11.462 1.00 48.34 212 GLU A O 1
ATOM 1703 N N . GLY A 1 213 ? 0.833 -27.283 10.620 1.00 43.72 213 GLY A N 1
ATOM 1704 C CA . GLY A 1 213 ? 2.296 -27.230 10.697 1.00 43.72 213 GLY A CA 1
ATOM 1705 C C . GLY A 1 213 ? 2.902 -26.946 12.081 1.00 43.72 213 GLY A C 1
ATOM 1706 O O . GLY A 1 213 ? 4.097 -27.154 12.250 1.00 43.72 213 GLY A O 1
ATOM 1707 N N . GLU A 1 214 ? 2.127 -26.511 13.080 1.00 43.34 214 GLU A N 1
ATOM 1708 C CA . GLU A 1 214 ? 2.669 -26.165 14.413 1.00 43.34 214 GLU A CA 1
ATOM 1709 C C . GLU A 1 214 ? 2.669 -27.363 15.382 1.00 43.34 214 GLU A C 1
ATOM 1711 O O . GLU A 1 214 ? 3.397 -27.383 16.369 1.00 43.34 214 GLU A O 1
ATOM 1716 N N . LYS A 1 215 ? 1.937 -28.436 15.049 1.00 41.09 215 LYS A N 1
ATOM 1717 C CA . LYS A 1 215 ? 1.954 -29.702 15.806 1.00 41.09 215 LYS A CA 1
ATOM 1718 C C . LYS A 1 215 ? 3.147 -30.614 15.485 1.00 41.09 215 LYS A C 1
ATOM 1720 O O . LYS A 1 215 ? 3.251 -31.681 16.078 1.00 41.09 215 LYS A O 1
ATOM 1725 N N . ARG A 1 216 ? 4.037 -30.233 14.559 1.00 40.62 216 ARG A N 1
ATOM 1726 C CA . ARG A 1 216 ? 5.209 -31.046 14.165 1.00 40.62 216 ARG A CA 1
ATOM 1727 C C . ARG A 1 216 ? 6.559 -30.528 14.673 1.00 40.62 216 ARG A C 1
ATOM 1729 O O . ARG A 1 216 ? 7.563 -31.167 14.398 1.00 40.62 216 ARG A O 1
ATOM 1736 N N . GLN A 1 217 ? 6.597 -29.411 15.401 1.00 38.94 217 GLN A N 1
ATOM 1737 C CA . GLN A 1 217 ? 7.841 -28.865 15.979 1.00 38.94 217 GLN A CA 1
ATOM 1738 C C . GLN A 1 217 ? 7.890 -28.926 17.513 1.00 38.94 217 GLN A C 1
ATOM 1740 O O . GLN A 1 217 ? 8.805 -28.386 18.123 1.00 38.94 217 GLN A O 1
ATOM 1745 N N . ALA A 1 218 ? 6.928 -29.608 18.134 1.00 40.41 218 ALA A N 1
ATOM 1746 C CA . ALA A 1 218 ? 6.964 -29.962 19.548 1.00 40.41 218 ALA A CA 1
ATOM 1747 C C . ALA A 1 218 ? 7.010 -31.491 19.694 1.00 40.41 218 ALA A C 1
ATOM 1749 O O . ALA A 1 218 ? 6.079 -32.093 20.224 1.00 40.41 218 ALA A O 1
ATOM 1750 N N . VAL A 1 219 ? 8.059 -32.108 19.144 1.00 37.47 219 VAL A N 1
ATOM 1751 C CA . VAL A 1 219 ? 8.549 -33.448 19.507 1.00 37.47 219 VAL A CA 1
ATOM 1752 C C . VAL A 1 219 ? 10.067 -33.395 19.486 1.00 37.47 219 VAL A C 1
ATOM 1754 O O . VAL A 1 219 ? 10.599 -32.890 18.471 1.00 37.47 219 VAL A O 1
#

Secondary structure (DSSP, 8-state):
-HHHHHHHHHHHHHHHHHHHHHHHHHHHHHHHHHHHHHHHHHHHHHHHHHHHHTTS-HHHHHHHHHHHHHHHHHHHHHHHHHHHHHHHHHHHHHHTT-EEEEEEEEETTEEEEEEEEEEEE---TTSTTEEEEEEETTEEEEEE--GGGS-BSEEEEEETT-HHHHHHHHHHHHHHHHHT---S-HHHHHHHHHHHHHHH-HHHHHTTSPPTTGGGS--

Nearest PDB structures (foldseek):
  5f1e-assembly1_B  TM=4.078E-01  e=2.252E+00  Sander vitreus
  5f6z-assembly1_D  TM=5.137E-01  e=6.003E+00  Sander vitreus
  7vns-assembly1_A  TM=4.322E-01  e=7.137E+00  Sander vitreus

Foldseek 3Di:
DPVVVVVVVVVCVVVVVVVVVVVVVVVVVVVVVVVVVVVVVVVVVVVVCVVVVVPDDPVVVVVVVVVVVVVVCCVVCVVVVVVVVVVVVVVVLVVVVWDWDWAWEDADPDTDIDTWGWHWDDDPPVQPQWTWTCTPPRWIWIFGRCPDPDGTHDIDIARQQDLVSLVVVLVVQLVRLVVVVPDPDSVVVSVVRLVVVCVVPVSSVVSPDDDPVVVPPPD

Solvent-accessible surface area (backbone atoms only — not comparable to full-atom values): 12150 Å² total; per-residue (Å²): 130,66,70,62,57,54,52,53,50,52,49,49,53,54,55,48,51,55,52,49,51,53,50,51,52,50,51,51,53,51,50,51,51,51,51,50,52,52,49,52,49,48,55,51,48,50,54,49,48,53,62,46,54,78,74,45,55,72,67,57,54,52,51,51,50,52,51,51,51,52,52,49,50,49,61,72,43,39,62,60,51,52,50,53,52,49,50,51,50,51,52,51,41,41,74,73,55,35,39,86,41,80,45,50,26,36,54,85,93,46,72,50,72,50,78,44,45,26,28,81,48,91,62,63,80,91,48,78,29,53,46,41,23,53,27,63,74,75,21,37,36,42,35,36,52,50,60,85,87,51,61,19,41,41,74,47,78,30,49,53,92,37,59,66,28,50,52,53,50,53,51,55,49,45,51,50,44,56,73,63,69,77,58,96,52,47,66,61,52,49,51,51,52,51,51,52,49,23,74,79,30,63,71,50,42,60,60,69,50,83,58,84,73,65,74,72,76,77,120

Mean predicted aligned error: 15.16 Å

Sequence (219 aa):
MDDLDVIVTELFRKYFHVLWEAATELAHKTWLALWGALYDAAVWLEAFVGAVAARVSLWQAVGMAVVAVAGLCFWIFRENFYVRRFRHNIHWLRFRGYRPMLVDYRLGAKSGRADFLGRETAVPERFPGLRIFDAIPDAYVVVFGTGNGGPARMVRTYPRQTRAGRAAMVRELSDHVREAGRYVNPRSEVEAFLAFLAAMDPAMADLGRPGEGEKRQAV